Protein AF-A0A372R0A4-F1 (afdb_monomer)

Structure (mmCIF, N/CA/C/O backbone):
data_AF-A0A372R0A4-F1
#
_entry.id   AF-A0A372R0A4-F1
#
loop_
_atom_site.group_PDB
_atom_site.id
_atom_site.type_symbol
_atom_site.label_atom_id
_atom_site.label_alt_id
_atom_site.label_comp_id
_atom_site.label_asym_id
_atom_site.label_entity_id
_atom_site.label_seq_id
_atom_site.pdbx_PDB_ins_code
_atom_site.Cartn_x
_atom_site.Cartn_y
_atom_site.Cartn_z
_atom_site.occupancy
_atom_site.B_iso_or_equiv
_atom_site.auth_seq_id
_atom_site.auth_comp_id
_atom_site.auth_asym_id
_atom_site.auth_atom_id
_atom_site.pdbx_PDB_model_num
ATOM 1 N N . MET A 1 1 ? 15.617 -5.395 -41.036 1.00 57.94 1 MET A N 1
ATOM 2 C CA . MET A 1 1 ? 15.900 -5.921 -42.390 1.00 57.94 1 MET A CA 1
ATOM 3 C C . MET A 1 1 ? 15.938 -4.793 -43.423 1.00 57.94 1 MET A C 1
ATOM 5 O O . MET A 1 1 ? 16.889 -4.736 -44.183 1.00 57.94 1 MET A O 1
ATOM 9 N N . GLU A 1 2 ? 15.007 -3.833 -43.379 1.00 73.00 2 GLU A N 1
ATOM 10 C CA . GLU A 1 2 ? 14.915 -2.725 -44.353 1.00 73.00 2 GLU A CA 1
ATOM 11 C C . GLU A 1 2 ? 16.152 -1.811 -44.436 1.00 73.00 2 GLU A C 1
ATOM 13 O O . GLU A 1 2 ? 16.608 -1.502 -45.533 1.00 73.00 2 GLU A O 1
ATOM 18 N N . ILE A 1 3 ? 16.760 -1.430 -43.305 1.00 74.00 3 ILE A N 1
ATOM 19 C CA . ILE A 1 3 ? 17.925 -0.519 -43.294 1.00 74.00 3 ILE A CA 1
ATOM 20 C C . ILE A 1 3 ? 19.138 -1.122 -44.020 1.00 74.00 3 ILE A C 1
ATOM 22 O O . ILE A 1 3 ? 19.818 -0.423 -44.770 1.00 74.00 3 ILE A O 1
ATOM 26 N N . ALA A 1 4 ? 19.386 -2.424 -43.847 1.00 76.31 4 ALA A N 1
ATOM 27 C CA . ALA A 1 4 ? 20.497 -3.111 -44.505 1.00 76.31 4 ALA A CA 1
ATOM 28 C C . ALA A 1 4 ? 20.314 -3.144 -46.033 1.00 76.31 4 ALA A C 1
ATOM 30 O O . ALA A 1 4 ? 21.258 -2.893 -46.781 1.00 76.31 4 ALA A O 1
ATOM 31 N N . THR A 1 5 ? 19.084 -3.377 -46.499 1.00 86.56 5 THR A N 1
ATOM 32 C CA . THR A 1 5 ? 18.738 -3.355 -47.926 1.00 86.56 5 THR A CA 1
ATOM 33 C C . THR A 1 5 ? 18.858 -1.950 -48.518 1.00 86.56 5 THR A C 1
ATOM 35 O O . THR A 1 5 ? 19.449 -1.788 -49.586 1.00 86.56 5 THR A O 1
ATOM 38 N N . MET A 1 6 ? 18.367 -0.918 -47.819 1.00 84.81 6 MET A N 1
ATOM 39 C CA . MET A 1 6 ? 18.523 0.473 -48.264 1.00 84.81 6 MET A CA 1
ATOM 40 C C . MET A 1 6 ? 20.000 0.866 -48.389 1.00 84.81 6 MET A C 1
ATOM 42 O O . MET A 1 6 ? 20.380 1.518 -49.361 1.00 84.81 6 MET A O 1
ATOM 46 N N . TRP A 1 7 ? 20.841 0.428 -47.448 1.00 77.81 7 TRP A N 1
ATOM 47 C CA . TRP A 1 7 ? 22.279 0.687 -47.481 1.00 77.81 7 TRP A CA 1
ATOM 48 C C . TRP A 1 7 ? 22.975 0.011 -48.669 1.00 77.81 7 TRP A C 1
ATOM 50 O O . TRP A 1 7 ? 23.736 0.662 -49.384 1.00 77.81 7 TRP A O 1
ATOM 60 N N . SER A 1 8 ? 22.668 -1.264 -48.935 1.00 80.06 8 SER A N 1
ATOM 61 C CA . SER A 1 8 ? 23.215 -1.992 -50.091 1.00 80.06 8 SER A CA 1
ATOM 62 C C . SER A 1 8 ? 22.859 -1.310 -51.416 1.00 80.06 8 SER A C 1
ATOM 64 O O . SER A 1 8 ? 23.718 -1.148 -52.283 1.00 80.06 8 SER A O 1
ATOM 66 N N . ASN A 1 9 ? 21.612 -0.849 -51.556 1.00 83.81 9 ASN A N 1
ATOM 67 C CA . ASN A 1 9 ? 21.154 -0.144 -52.754 1.00 83.81 9 ASN A CA 1
ATOM 68 C C . ASN A 1 9 ? 21.872 1.200 -52.943 1.00 83.81 9 ASN A C 1
ATOM 70 O O . ASN A 1 9 ? 22.241 1.552 -54.064 1.00 83.81 9 ASN A O 1
ATOM 74 N N . LEU A 1 10 ? 22.105 1.941 -51.855 1.00 81.12 10 LEU A N 1
ATOM 75 C CA . LEU A 1 10 ? 22.847 3.199 -51.904 1.00 81.12 10 LEU A CA 1
ATOM 76 C C . LEU A 1 10 ? 24.321 2.974 -52.277 1.00 81.12 10 LEU A C 1
ATOM 78 O O . LEU A 1 10 ? 24.822 3.675 -53.157 1.00 81.12 10 LEU A O 1
ATOM 82 N N . LYS A 1 11 ? 24.990 1.971 -51.678 1.00 77.69 11 LYS A N 1
ATOM 83 C CA . LYS A 1 11 ? 26.382 1.604 -52.013 1.00 77.69 11 LYS A CA 1
ATOM 84 C C . LYS A 1 11 ? 26.509 1.280 -53.504 1.00 77.69 11 LYS A C 1
ATOM 86 O O . LYS A 1 11 ? 27.391 1.818 -54.171 1.00 77.69 11 LYS A O 1
ATOM 91 N N . GLN A 1 12 ? 25.587 0.476 -54.041 1.00 79.75 12 GLN A N 1
ATOM 92 C CA . GLN A 1 12 ? 25.584 0.116 -55.460 1.00 79.75 12 GLN A CA 1
ATOM 93 C C . GLN A 1 12 ? 25.362 1.333 -56.368 1.00 79.75 12 GLN A C 1
ATOM 95 O O . GLN A 1 12 ? 26.064 1.489 -57.365 1.00 79.75 12 GLN A O 1
ATOM 100 N N . LYS A 1 13 ? 24.414 2.217 -56.024 1.00 83.88 13 LYS A N 1
ATOM 101 C CA . LYS A 1 13 ? 24.109 3.410 -56.828 1.00 83.88 13 LYS A CA 1
ATOM 102 C C . LYS A 1 13 ? 25.297 4.372 -56.900 1.00 83.88 13 LYS A C 1
ATOM 104 O O . LYS A 1 13 ? 25.615 4.850 -57.983 1.00 83.88 13 LYS A O 1
ATOM 109 N N . ILE A 1 14 ? 25.965 4.621 -55.771 1.00 78.44 14 ILE A N 1
ATOM 110 C CA . ILE A 1 14 ? 27.152 5.486 -55.714 1.00 78.44 14 ILE A CA 1
ATOM 111 C C . ILE A 1 14 ? 28.309 4.870 -56.515 1.00 78.44 14 ILE A C 1
ATOM 113 O O . ILE A 1 14 ? 28.934 5.567 -57.309 1.00 78.44 14 ILE A O 1
ATOM 117 N N . SER A 1 15 ? 28.561 3.566 -56.358 1.00 76.62 15 SER A N 1
ATOM 118 C CA . SER A 1 15 ? 29.621 2.859 -57.092 1.00 76.62 15 SER A CA 1
ATOM 119 C C . SER A 1 15 ? 29.421 2.930 -58.613 1.00 76.62 15 SER A C 1
ATOM 121 O O . SER A 1 15 ? 30.345 3.308 -59.337 1.00 76.62 15 SER A O 1
ATOM 123 N N . ASN A 1 16 ? 28.199 2.661 -59.091 1.00 80.19 16 ASN A N 1
ATOM 124 C CA . ASN A 1 16 ? 27.863 2.731 -60.516 1.00 80.19 16 ASN A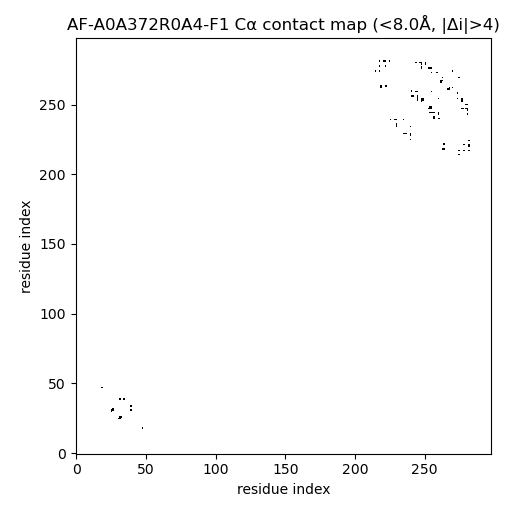 CA 1
ATOM 125 C C . ASN A 1 16 ? 28.075 4.143 -61.090 1.00 80.19 16 ASN A C 1
ATOM 127 O O . ASN A 1 16 ? 28.663 4.290 -62.161 1.00 80.19 16 ASN A O 1
ATOM 131 N N . GLU A 1 17 ? 27.624 5.178 -60.374 1.00 83.56 17 GLU A N 1
ATOM 132 C CA . GLU A 1 17 ? 27.721 6.574 -60.820 1.00 83.56 17 GLU A CA 1
ATOM 133 C C . GLU A 1 17 ? 29.180 7.041 -60.937 1.00 83.56 17 GLU A C 1
ATOM 135 O O . GLU A 1 17 ? 29.563 7.692 -61.912 1.00 83.56 17 GLU A O 1
ATOM 140 N N . ILE A 1 18 ? 30.016 6.680 -59.960 1.00 76.81 18 ILE A N 1
ATOM 141 C CA . ILE A 1 18 ? 31.432 7.061 -59.931 1.00 76.81 18 ILE A CA 1
ATOM 142 C C . ILE A 1 18 ? 32.214 6.316 -61.013 1.00 76.81 18 ILE A C 1
ATOM 144 O O . ILE A 1 18 ? 33.011 6.935 -61.717 1.00 76.81 18 ILE A O 1
ATOM 148 N N . SER A 1 19 ? 31.951 5.019 -61.200 1.00 76.38 19 SER A N 1
ATOM 149 C CA . SER A 1 19 ? 32.562 4.233 -62.276 1.00 76.38 19 SER A CA 1
ATOM 150 C C . SER A 1 19 ? 32.268 4.845 -63.652 1.00 76.38 19 SER A C 1
ATOM 152 O O . SER A 1 19 ? 33.190 5.048 -64.445 1.00 76.38 19 SER A O 1
ATOM 154 N N . ALA A 1 20 ? 31.017 5.253 -63.900 1.00 80.69 20 ALA A N 1
ATOM 155 C CA . ALA A 1 20 ? 30.632 5.928 -65.139 1.00 80.69 20 ALA A CA 1
ATOM 156 C C . ALA A 1 20 ? 31.397 7.250 -65.358 1.00 80.69 20 ALA A C 1
ATOM 158 O O . ALA A 1 20 ? 31.879 7.512 -66.463 1.00 80.69 20 ALA A O 1
ATOM 159 N N . HIS A 1 21 ? 31.562 8.065 -64.309 1.00 81.25 21 HIS A N 1
ATOM 160 C CA . HIS A 1 21 ? 32.312 9.324 -64.385 1.00 81.25 21 HIS A CA 1
ATOM 161 C C . HIS A 1 21 ? 33.807 9.110 -64.649 1.00 81.25 21 HIS A C 1
ATOM 163 O O . HIS A 1 21 ? 34.393 9.824 -65.461 1.00 81.25 21 HIS A O 1
ATOM 169 N N . VAL A 1 22 ? 34.424 8.118 -64.006 1.00 75.88 22 VAL A N 1
ATOM 170 C CA . VAL A 1 22 ? 35.846 7.795 -64.196 1.00 75.88 22 VAL A CA 1
ATOM 171 C C . VAL A 1 22 ? 36.110 7.310 -65.621 1.00 75.88 22 VAL A C 1
ATOM 173 O O . VAL A 1 22 ? 37.047 7.788 -66.258 1.00 75.88 22 VAL A O 1
ATOM 176 N N . ILE A 1 23 ? 35.258 6.430 -66.159 1.00 76.62 23 ILE A N 1
ATOM 177 C CA . ILE A 1 23 ? 35.359 5.969 -67.553 1.00 76.62 23 ILE A CA 1
ATOM 178 C C . ILE A 1 23 ? 35.275 7.156 -68.517 1.00 76.62 23 ILE A C 1
ATOM 180 O O . ILE A 1 23 ? 36.105 7.272 -69.418 1.00 76.62 23 ILE A O 1
ATOM 184 N N . LYS A 1 24 ? 34.320 8.068 -68.299 1.00 84.81 24 LYS A N 1
ATOM 185 C CA . LYS A 1 24 ? 34.174 9.277 -69.116 1.00 84.81 24 LYS A CA 1
ATOM 186 C C . LYS A 1 24 ? 35.442 10.140 -69.097 1.00 84.81 24 LYS A C 1
ATOM 188 O O . LYS A 1 24 ? 35.940 10.494 -70.159 1.00 84.81 24 LYS A O 1
ATOM 193 N N . ILE A 1 25 ? 36.012 10.400 -67.918 1.00 80.25 25 ILE A N 1
ATOM 194 C CA . ILE A 1 25 ? 37.252 11.185 -67.770 1.00 80.25 25 ILE A CA 1
ATOM 195 C C . ILE A 1 25 ? 38.428 10.528 -68.510 1.00 80.25 25 ILE A C 1
ATOM 197 O O . ILE A 1 25 ? 39.203 11.211 -69.176 1.00 80.25 25 ILE A O 1
ATOM 201 N N . LEU A 1 26 ? 38.566 9.203 -68.422 1.00 74.88 26 LEU A N 1
ATOM 202 C CA . LEU A 1 26 ? 39.644 8.464 -69.090 1.00 74.88 26 LEU A CA 1
ATOM 203 C C . LEU A 1 26 ? 39.520 8.483 -70.622 1.00 74.88 26 LEU A C 1
ATOM 205 O O . LEU A 1 26 ? 40.542 8.486 -71.317 1.00 74.88 26 LEU A O 1
ATOM 209 N N . ILE A 1 27 ? 38.287 8.498 -71.142 1.00 79.25 27 ILE A N 1
ATOM 210 C CA . ILE A 1 27 ? 38.000 8.685 -72.571 1.00 79.25 27 ILE A CA 1
ATOM 211 C C . ILE A 1 27 ? 38.363 10.113 -72.991 1.00 79.25 27 ILE A C 1
ATOM 213 O O . ILE A 1 27 ? 39.107 10.285 -73.958 1.00 79.25 27 ILE A O 1
ATOM 217 N N . ASP A 1 28 ? 37.901 11.117 -72.240 1.00 81.69 28 ASP A N 1
ATOM 218 C CA . ASP A 1 28 ? 38.118 12.540 -72.535 1.00 81.69 28 ASP A CA 1
ATOM 219 C C . ASP A 1 28 ? 39.614 12.917 -72.523 1.00 81.69 28 ASP A C 1
ATOM 221 O O . ASP A 1 28 ? 40.061 13.733 -73.327 1.00 81.69 28 ASP A O 1
ATOM 225 N N . LEU A 1 29 ? 40.419 12.279 -71.664 1.00 79.38 29 LEU A N 1
ATOM 226 C CA . LEU A 1 29 ? 41.877 12.460 -71.604 1.00 79.38 29 LEU A CA 1
ATOM 227 C C . LEU A 1 29 ? 42.648 11.729 -72.723 1.00 79.38 29 LEU A C 1
ATOM 229 O O . LEU A 1 29 ? 43.874 11.825 -72.785 1.00 79.38 29 LEU A O 1
ATOM 233 N N . GLY A 1 30 ? 41.976 10.959 -73.586 1.00 73.19 30 GLY A N 1
ATOM 234 C CA . GLY A 1 30 ? 42.604 10.200 -74.677 1.00 73.19 30 GLY A CA 1
ATOM 235 C C . GLY A 1 30 ? 43.486 9.027 -74.224 1.00 73.19 30 GLY A C 1
ATOM 236 O O . GLY A 1 30 ? 44.100 8.357 -75.056 1.00 73.19 30 GLY A O 1
ATOM 237 N N . ILE A 1 31 ? 43.530 8.738 -72.920 1.00 70.62 31 ILE A N 1
ATOM 238 C CA . ILE A 1 31 ? 44.355 7.682 -72.310 1.00 70.62 31 ILE A CA 1
ATOM 239 C C . ILE A 1 31 ? 43.916 6.308 -72.826 1.00 70.62 31 ILE A C 1
ATOM 241 O O . ILE A 1 31 ? 44.746 5.480 -73.195 1.00 70.62 31 ILE A O 1
ATOM 245 N N . LEU A 1 32 ? 42.604 6.089 -72.938 1.00 66.25 32 LEU A N 1
ATOM 246 C CA . LEU A 1 32 ? 42.036 4.843 -73.455 1.00 66.25 32 LEU A CA 1
ATOM 247 C C . LEU A 1 32 ? 42.220 4.655 -74.969 1.00 66.25 32 LEU A C 1
ATOM 249 O O . LEU A 1 32 ? 42.031 3.543 -75.450 1.00 66.25 32 LEU A O 1
ATOM 253 N N . ASN A 1 33 ? 42.601 5.681 -75.736 1.00 69.00 33 ASN A N 1
ATOM 254 C CA . ASN A 1 33 ? 42.730 5.574 -77.197 1.00 69.00 33 ASN A CA 1
ATOM 255 C C . ASN A 1 33 ? 44.132 5.136 -77.657 1.00 69.00 33 ASN A C 1
ATOM 257 O O . ASN A 1 33 ? 44.264 4.601 -78.754 1.00 69.00 33 ASN A O 1
ATOM 261 N N . ASN A 1 34 ? 45.160 5.297 -76.814 1.00 67.12 34 ASN A N 1
ATOM 262 C CA . ASN A 1 34 ? 46.571 5.093 -77.182 1.00 67.12 34 ASN A CA 1
ATOM 263 C C . ASN A 1 34 ? 47.204 3.800 -76.623 1.00 67.12 34 ASN A C 1
ATOM 265 O O . ASN A 1 34 ? 48.389 3.552 -76.835 1.00 67.12 34 ASN A O 1
ATOM 269 N N . ILE A 1 35 ? 46.442 2.977 -75.898 1.00 66.06 35 ILE A N 1
ATOM 270 C CA . ILE A 1 35 ? 46.925 1.749 -75.245 1.00 66.06 35 ILE A CA 1
ATOM 271 C C . ILE A 1 35 ? 46.398 0.526 -76.024 1.00 66.06 35 ILE A C 1
ATOM 273 O O . ILE A 1 35 ? 45.228 0.527 -76.405 1.00 66.06 35 ILE A O 1
ATOM 277 N N . PRO A 1 36 ? 47.190 -0.539 -76.262 1.00 70.12 36 PRO A N 1
ATOM 278 C CA . PRO A 1 36 ? 46.666 -1.803 -76.787 1.00 70.12 36 PRO A CA 1
ATOM 279 C C . PRO A 1 36 ? 45.544 -2.345 -75.886 1.00 70.12 36 PRO A C 1
ATOM 281 O O . PRO A 1 36 ? 45.646 -2.235 -74.668 1.00 70.12 36 PRO A O 1
ATOM 284 N N . GLU A 1 37 ? 44.500 -2.972 -76.435 1.00 69.00 37 GLU A N 1
ATOM 285 C CA . GLU A 1 37 ? 43.330 -3.452 -75.661 1.00 69.00 37 GLU A CA 1
ATOM 286 C C . GLU A 1 37 ? 43.688 -4.255 -74.392 1.00 69.00 37 GLU A C 1
ATOM 288 O O . GLU A 1 37 ? 43.049 -4.109 -73.349 1.00 69.00 37 GLU A O 1
ATOM 293 N N . ILE A 1 38 ? 44.772 -5.039 -74.436 1.00 67.50 38 ILE A N 1
ATOM 294 C CA . ILE A 1 38 ? 45.270 -5.805 -73.283 1.00 67.50 38 ILE A CA 1
ATOM 295 C C . ILE A 1 38 ? 45.730 -4.900 -72.118 1.00 67.50 38 ILE A C 1
ATOM 297 O O . ILE A 1 38 ? 45.498 -5.216 -70.953 1.00 67.50 38 ILE A O 1
ATOM 301 N N . GLY A 1 39 ? 46.339 -3.748 -72.420 1.00 69.31 39 GLY A N 1
ATOM 302 C CA . GLY A 1 39 ? 46.805 -2.772 -71.434 1.00 69.31 39 GLY A CA 1
ATOM 303 C C . GLY A 1 39 ? 45.680 -1.887 -70.896 1.00 69.31 39 GLY A C 1
ATOM 304 O O . GLY A 1 39 ? 45.727 -1.491 -69.733 1.00 69.31 39 GLY A O 1
ATOM 305 N N . LYS A 1 40 ? 44.630 -1.634 -71.696 1.00 70.69 40 LYS A N 1
ATOM 306 C CA . LYS A 1 40 ? 43.435 -0.893 -71.251 1.00 70.69 40 LYS A CA 1
ATOM 307 C C . LYS A 1 40 ? 42.718 -1.625 -70.121 1.00 70.69 40 LYS A C 1
ATOM 309 O O . LYS A 1 40 ? 42.352 -0.999 -69.130 1.00 70.69 40 LYS A O 1
ATOM 314 N N . ARG A 1 41 ? 42.561 -2.949 -70.249 1.00 75.31 41 ARG A N 1
ATOM 315 C CA . ARG A 1 41 ? 41.936 -3.788 -69.216 1.00 75.31 41 ARG A CA 1
ATOM 316 C C . ARG A 1 41 ? 42.738 -3.771 -67.912 1.00 75.31 41 ARG A C 1
ATOM 318 O O . ARG A 1 41 ? 42.168 -3.520 -66.861 1.00 75.31 41 ARG A O 1
ATOM 325 N N . SER A 1 42 ? 44.060 -3.934 -67.990 1.00 81.31 42 SER A N 1
ATOM 326 C CA . SER A 1 42 ? 44.927 -3.891 -66.803 1.00 81.31 42 SER A CA 1
ATOM 327 C C . SER A 1 42 ? 44.884 -2.540 -66.079 1.00 81.31 42 SER A C 1
ATOM 329 O O . SER A 1 42 ? 44.847 -2.512 -64.852 1.00 81.31 42 SER A O 1
ATOM 331 N N . LEU A 1 43 ? 44.892 -1.424 -66.819 1.00 77.38 43 LEU A N 1
ATOM 332 C CA . LEU A 1 43 ? 44.804 -0.084 -66.233 1.00 77.38 43 LEU A CA 1
ATOM 333 C C . LEU A 1 43 ? 43.431 0.154 -65.587 1.00 77.38 43 LEU A C 1
ATOM 335 O O . LEU A 1 43 ? 43.352 0.711 -64.494 1.00 77.38 43 LEU A O 1
ATOM 339 N N . HIS A 1 44 ? 42.359 -0.296 -66.244 1.00 74.50 44 HIS A N 1
ATOM 340 C CA . HIS A 1 44 ? 41.002 -0.238 -65.707 1.00 74.50 44 HIS A CA 1
ATOM 341 C C . HIS A 1 44 ? 40.891 -0.988 -64.374 1.00 74.50 44 HIS A C 1
ATOM 343 O O . HIS A 1 44 ? 40.400 -0.426 -63.397 1.00 74.50 44 HIS A O 1
ATOM 349 N N . ASP A 1 45 ? 41.396 -2.220 -64.310 1.00 78.69 45 ASP A N 1
ATOM 350 C CA . ASP A 1 45 ? 41.316 -3.049 -63.105 1.00 78.69 45 ASP A CA 1
ATOM 351 C C . ASP A 1 45 ? 42.137 -2.457 -61.948 1.00 78.69 45 ASP A C 1
ATOM 353 O O . ASP A 1 45 ? 41.692 -2.479 -60.797 1.00 78.69 45 ASP A O 1
ATOM 357 N N . GLN A 1 46 ? 43.295 -1.856 -62.244 1.00 83.12 46 GLN A N 1
ATOM 358 C CA . GLN A 1 46 ? 44.118 -1.165 -61.248 1.00 83.12 46 GLN A CA 1
ATOM 359 C C . GLN A 1 46 ? 43.413 0.076 -60.682 1.00 83.12 46 GLN A C 1
ATOM 361 O O . GLN A 1 46 ? 43.330 0.226 -59.464 1.00 83.12 46 GLN A O 1
ATOM 366 N N . ILE A 1 47 ? 42.863 0.934 -61.550 1.00 79.88 47 ILE A N 1
ATOM 367 C CA . ILE A 1 47 ? 42.113 2.131 -61.137 1.00 79.88 47 ILE A CA 1
ATOM 368 C C . ILE A 1 47 ? 40.875 1.736 -60.326 1.00 79.88 47 ILE A C 1
ATOM 370 O O . ILE A 1 47 ? 40.589 2.343 -59.297 1.00 79.88 47 ILE A O 1
ATOM 374 N N . PHE A 1 48 ? 40.147 0.710 -60.769 1.00 78.50 48 PHE A N 1
ATOM 375 C CA . PHE A 1 48 ? 38.963 0.216 -60.074 1.00 78.50 48 PHE A CA 1
ATOM 376 C C . PHE A 1 48 ? 39.301 -0.321 -58.679 1.00 78.50 48 PHE A C 1
ATOM 378 O O . PHE A 1 48 ? 38.610 0.007 -57.716 1.00 78.50 48 PHE A O 1
ATOM 385 N N . THR A 1 49 ? 40.381 -1.095 -58.557 1.00 83.06 49 THR A N 1
ATOM 386 C CA . THR A 1 49 ? 40.850 -1.628 -57.269 1.00 83.06 49 THR A CA 1
ATOM 387 C C . THR A 1 49 ? 41.257 -0.499 -56.323 1.00 83.06 49 THR A C 1
ATOM 389 O O . THR A 1 49 ? 40.743 -0.428 -55.212 1.00 83.06 49 THR A O 1
ATOM 392 N N . GLU A 1 50 ? 42.089 0.446 -56.779 1.00 85.69 50 GLU A N 1
ATOM 393 C CA . GLU A 1 50 ? 42.536 1.568 -55.941 1.00 85.69 50 GLU A CA 1
ATOM 394 C C . GLU A 1 50 ? 41.367 2.459 -55.488 1.00 85.69 50 GLU A C 1
ATOM 396 O O . GLU A 1 50 ? 41.329 2.916 -54.343 1.00 85.69 50 GLU A O 1
ATOM 401 N N . LEU A 1 51 ? 40.392 2.706 -56.370 1.00 80.56 51 LEU A N 1
ATOM 402 C CA . LEU A 1 51 ? 39.185 3.446 -56.011 1.00 80.56 51 LEU A CA 1
ATOM 403 C C . LEU A 1 51 ? 38.357 2.696 -54.971 1.00 80.56 51 LEU A C 1
ATOM 405 O O . LEU A 1 51 ? 37.945 3.310 -53.990 1.00 80.56 51 LEU A O 1
ATOM 409 N N . ASN A 1 52 ? 38.125 1.395 -55.156 1.00 80.81 52 ASN A N 1
ATOM 410 C CA . ASN A 1 52 ? 37.360 0.596 -54.201 1.00 80.81 52 ASN A CA 1
ATOM 411 C C . ASN A 1 52 ? 38.021 0.558 -52.826 1.00 80.81 52 ASN A C 1
ATOM 413 O O . ASN A 1 52 ? 37.328 0.783 -51.839 1.00 80.81 52 ASN A O 1
ATOM 417 N N . ASP A 1 53 ? 39.340 0.376 -52.758 1.00 85.69 53 ASP A N 1
ATOM 418 C CA . ASP A 1 53 ? 40.074 0.395 -51.491 1.00 85.69 53 ASP A CA 1
ATOM 419 C C . ASP A 1 53 ? 39.902 1.746 -50.781 1.00 85.69 53 ASP A C 1
ATOM 421 O O . ASP A 1 53 ? 39.581 1.802 -49.591 1.00 85.69 53 ASP A O 1
ATOM 425 N N . LYS A 1 54 ? 40.026 2.862 -51.517 1.00 86.19 54 LYS A N 1
ATOM 426 C CA . LYS A 1 54 ? 39.785 4.208 -50.967 1.00 86.19 54 LYS A CA 1
ATOM 427 C C . LYS A 1 54 ? 38.334 4.404 -50.521 1.00 86.19 54 LYS A C 1
ATOM 429 O O . LYS A 1 54 ? 38.104 5.041 -49.490 1.00 86.19 54 LYS A O 1
ATOM 434 N N . PHE A 1 55 ? 37.361 3.867 -51.258 1.00 80.94 55 PHE A N 1
ATOM 435 C CA . PHE A 1 55 ? 35.953 3.907 -50.860 1.00 80.94 55 PHE A CA 1
ATOM 436 C C . PHE A 1 55 ? 35.695 3.094 -49.602 1.00 80.94 55 PHE A C 1
ATOM 438 O O . PHE A 1 55 ? 35.039 3.598 -48.695 1.00 80.94 55 PHE A O 1
ATOM 445 N N . ASP A 1 56 ? 36.205 1.871 -49.517 1.00 83.19 56 ASP A N 1
ATOM 446 C CA . ASP A 1 56 ? 35.988 1.012 -48.359 1.00 83.19 56 ASP A CA 1
ATOM 447 C C . ASP A 1 56 ? 36.657 1.598 -47.105 1.00 83.19 56 ASP A C 1
ATOM 449 O O . ASP A 1 56 ? 36.031 1.598 -46.042 1.00 83.19 56 ASP A O 1
ATOM 453 N N . ILE A 1 57 ? 37.843 2.212 -47.226 1.00 89.94 57 ILE A N 1
ATOM 454 C CA . ILE A 1 57 ? 38.468 2.985 -46.137 1.00 89.94 57 ILE A CA 1
ATOM 455 C C . ILE A 1 57 ? 37.564 4.152 -45.717 1.00 89.94 57 ILE A C 1
ATOM 457 O O . ILE A 1 57 ? 37.223 4.276 -44.542 1.00 89.94 57 ILE A O 1
ATOM 461 N N . CYS A 1 58 ? 37.112 4.977 -46.667 1.00 85.50 58 CYS A N 1
ATOM 462 C CA . CYS A 1 58 ? 36.258 6.130 -46.369 1.00 85.50 58 CYS A CA 1
ATOM 463 C C . CYS A 1 58 ? 34.932 5.718 -45.703 1.00 85.50 58 CYS A C 1
ATOM 465 O O . CYS A 1 58 ? 34.503 6.327 -44.721 1.00 85.50 58 CYS A O 1
ATOM 467 N N . ILE A 1 59 ? 34.292 4.654 -46.193 1.00 83.69 59 ILE A N 1
ATOM 468 C CA . ILE A 1 59 ? 33.066 4.101 -45.611 1.00 83.69 59 ILE A CA 1
ATOM 469 C C . ILE A 1 59 ? 33.333 3.538 -44.213 1.00 83.69 59 ILE A C 1
ATOM 471 O O . ILE A 1 59 ? 32.522 3.756 -43.312 1.00 83.69 59 ILE A O 1
ATOM 475 N N . SER A 1 60 ? 34.459 2.852 -44.007 1.00 88.56 60 SER A N 1
ATOM 476 C CA . SER A 1 60 ? 34.876 2.364 -42.690 1.00 88.56 60 SER A CA 1
ATOM 477 C C . SER A 1 60 ? 35.046 3.515 -41.694 1.00 88.56 60 SER A C 1
ATOM 479 O O . SER A 1 60 ? 34.501 3.454 -40.589 1.00 88.56 60 SER A O 1
ATOM 481 N N . ASP A 1 61 ? 35.697 4.607 -42.096 1.00 92.06 61 ASP A N 1
ATOM 482 C CA . ASP A 1 61 ? 35.900 5.792 -41.255 1.00 92.06 61 ASP A CA 1
ATOM 483 C C . ASP A 1 61 ? 34.579 6.493 -40.907 1.00 92.06 61 ASP A C 1
ATOM 485 O O . ASP A 1 61 ? 34.341 6.859 -39.746 1.00 92.06 61 ASP A O 1
ATOM 489 N N . ILE A 1 62 ? 33.680 6.638 -41.888 1.00 89.62 62 ILE A N 1
ATOM 490 C CA . ILE A 1 62 ? 32.330 7.182 -41.678 1.00 89.62 62 ILE A CA 1
ATOM 491 C C . ILE A 1 62 ? 31.552 6.300 -40.698 1.00 89.62 62 ILE A C 1
ATOM 493 O O . ILE A 1 62 ? 30.976 6.812 -39.734 1.00 89.62 62 ILE A O 1
ATOM 497 N N . ASN A 1 63 ? 31.564 4.981 -40.903 1.00 86.38 63 ASN A N 1
ATOM 498 C CA . ASN A 1 63 ? 30.859 4.026 -40.052 1.00 86.38 63 ASN A CA 1
ATOM 499 C C . ASN A 1 63 ? 31.405 4.030 -38.622 1.00 86.38 63 ASN A C 1
ATOM 501 O O . ASN A 1 63 ? 30.625 4.052 -37.668 1.00 86.38 63 ASN A O 1
ATOM 505 N N . SER A 1 64 ? 32.728 4.059 -38.463 1.00 93.75 64 SER A N 1
ATOM 506 C CA . SER A 1 64 ? 33.395 4.154 -37.163 1.00 93.75 64 SER A CA 1
ATOM 507 C C . SER A 1 64 ? 33.002 5.444 -36.438 1.00 93.75 64 SER A C 1
ATOM 509 O O . SER A 1 64 ? 32.549 5.413 -35.290 1.00 93.75 64 SER A O 1
ATOM 511 N N . THR A 1 65 ? 33.046 6.579 -37.141 1.00 95.00 65 THR A N 1
ATOM 512 C CA . THR A 1 65 ? 32.655 7.888 -36.597 1.00 95.00 65 THR A CA 1
ATOM 513 C C . THR A 1 65 ? 31.187 7.918 -36.178 1.00 95.00 65 THR A C 1
ATOM 515 O O . THR A 1 65 ? 30.852 8.417 -35.099 1.00 95.00 65 THR A O 1
ATOM 518 N N . PHE A 1 66 ? 30.294 7.391 -37.017 1.00 92.31 66 PHE A N 1
ATOM 519 C CA . PHE A 1 66 ? 28.867 7.339 -36.722 1.00 92.31 66 PHE A CA 1
ATOM 520 C C . PHE A 1 66 ? 28.580 6.433 -35.521 1.00 92.31 66 PHE A C 1
ATOM 522 O O . PHE A 1 66 ? 27.874 6.842 -34.600 1.00 92.31 66 PHE A O 1
ATOM 529 N N . THR A 1 67 ? 29.201 5.252 -35.477 1.00 93.50 67 THR A N 1
ATOM 530 C CA . THR A 1 67 ? 29.084 4.299 -34.364 1.00 93.50 67 THR A CA 1
ATOM 531 C C . THR A 1 67 ? 29.559 4.919 -33.051 1.00 93.50 67 THR A C 1
ATOM 533 O O . THR A 1 67 ? 28.861 4.839 -32.041 1.00 93.50 67 THR A O 1
ATOM 536 N N . ALA A 1 68 ? 30.703 5.609 -33.056 1.00 96.56 68 ALA A N 1
ATOM 537 C CA . ALA A 1 68 ? 31.221 6.295 -31.874 1.00 96.56 68 ALA A CA 1
ATOM 538 C C . ALA A 1 68 ? 30.273 7.404 -31.384 1.00 96.56 68 ALA A C 1
ATOM 540 O O . ALA A 1 68 ? 29.995 7.507 -30.184 1.00 96.56 68 ALA A O 1
ATOM 541 N N . LYS A 1 69 ? 29.727 8.216 -32.303 1.00 98.00 69 LYS A N 1
ATOM 542 C CA . LYS A 1 69 ? 28.744 9.260 -31.967 1.00 98.00 69 LYS A CA 1
ATOM 543 C C . LYS A 1 69 ? 27.454 8.667 -31.403 1.00 98.00 69 LYS A C 1
ATOM 545 O O . LYS A 1 69 ? 26.965 9.169 -30.393 1.00 98.00 69 LYS A O 1
ATOM 550 N N . LEU A 1 70 ? 26.935 7.598 -32.007 1.00 96.81 70 LEU A N 1
ATOM 551 C CA . LEU A 1 70 ? 25.715 6.934 -31.554 1.00 96.81 70 LEU A CA 1
ATOM 552 C C . LEU A 1 70 ? 25.893 6.337 -30.154 1.00 96.81 70 LEU A C 1
ATOM 554 O O . LEU A 1 70 ? 25.064 6.578 -29.280 1.00 96.81 70 LEU A O 1
ATOM 558 N N . SER A 1 71 ? 27.012 5.652 -29.910 1.00 97.56 71 SER A N 1
ATOM 559 C CA . SER A 1 71 ? 27.359 5.120 -28.587 1.00 97.56 71 SER A CA 1
ATOM 560 C C . SER A 1 71 ? 27.434 6.223 -27.530 1.00 97.56 71 SER A C 1
ATOM 562 O O . SER A 1 71 ? 26.893 6.076 -26.434 1.00 97.56 71 SER A O 1
ATOM 564 N N . ARG A 1 72 ? 28.044 7.371 -27.858 1.00 98.50 72 ARG A N 1
ATOM 565 C CA . ARG A 1 72 ? 28.111 8.521 -26.944 1.00 98.50 72 ARG A CA 1
ATOM 566 C C . ARG A 1 72 ? 26.728 9.098 -26.635 1.00 98.50 72 ARG A C 1
ATOM 568 O O . ARG A 1 72 ? 26.459 9.407 -25.476 1.00 98.50 72 ARG A O 1
ATOM 575 N N . ILE A 1 73 ? 25.872 9.249 -27.648 1.00 98.00 73 ILE A N 1
ATOM 576 C CA . ILE A 1 73 ? 24.496 9.739 -27.476 1.00 98.00 73 ILE A CA 1
ATOM 577 C C . ILE A 1 73 ? 23.704 8.773 -26.594 1.00 98.00 73 ILE A C 1
ATOM 579 O O . ILE A 1 73 ? 23.092 9.211 -25.625 1.00 98.00 73 ILE A O 1
ATOM 583 N N . ASN A 1 74 ? 23.774 7.472 -26.878 1.00 98.12 74 ASN A N 1
ATOM 584 C CA . ASN A 1 74 ? 23.091 6.441 -26.104 1.00 98.12 74 ASN A CA 1
ATOM 585 C C . ASN A 1 74 ? 23.502 6.477 -24.626 1.00 98.12 74 ASN A C 1
ATOM 587 O O . ASN A 1 74 ? 22.651 6.517 -23.744 1.00 98.12 74 ASN A O 1
ATOM 591 N N . ASN A 1 75 ? 24.805 6.547 -24.350 1.00 98.31 75 ASN A N 1
ATOM 592 C CA . ASN A 1 75 ? 25.304 6.610 -22.978 1.00 98.31 75 ASN A CA 1
ATOM 593 C C . ASN A 1 75 ? 24.864 7.895 -22.262 1.00 98.31 75 ASN A C 1
ATOM 595 O O . ASN A 1 75 ? 24.466 7.842 -21.103 1.00 98.31 75 ASN A O 1
ATOM 599 N N . ASN A 1 76 ? 24.892 9.045 -22.943 1.00 98.62 76 ASN A N 1
ATOM 600 C CA . ASN A 1 76 ? 24.446 10.310 -22.359 1.00 98.62 76 ASN A CA 1
ATOM 601 C C . ASN A 1 76 ? 22.947 10.285 -22.020 1.00 98.62 76 ASN A C 1
ATOM 603 O O . ASN A 1 76 ? 22.569 10.642 -20.906 1.00 98.62 76 ASN A O 1
ATOM 607 N N . LEU A 1 77 ? 22.113 9.812 -22.952 1.00 98.56 77 LEU A N 1
ATOM 608 C CA . LEU A 1 77 ? 20.671 9.694 -22.743 1.00 98.56 77 LEU A CA 1
ATOM 609 C C . LEU A 1 77 ? 20.344 8.729 -21.604 1.00 98.56 77 LEU A C 1
ATOM 611 O O . LEU A 1 77 ? 19.542 9.076 -20.742 1.00 98.56 77 LEU A O 1
ATOM 615 N N . ASN A 1 78 ? 20.999 7.566 -21.558 1.00 98.31 78 ASN A N 1
ATOM 616 C CA . ASN A 1 78 ? 20.800 6.596 -20.483 1.00 98.31 78 ASN A CA 1
ATOM 617 C C . ASN A 1 78 ? 21.181 7.173 -19.119 1.00 98.31 78 ASN A C 1
ATOM 619 O O . ASN A 1 78 ? 20.427 7.019 -18.161 1.00 98.31 78 ASN A O 1
ATOM 623 N N . ASN A 1 79 ? 22.305 7.888 -19.031 1.00 98.50 79 ASN A N 1
ATOM 624 C CA . ASN A 1 79 ? 22.727 8.520 -17.784 1.00 98.50 79 ASN A CA 1
ATOM 625 C C . ASN A 1 79 ? 21.740 9.604 -17.342 1.00 98.50 79 ASN A C 1
ATOM 627 O O . ASN A 1 79 ? 21.289 9.581 -16.200 1.00 98.50 79 ASN A O 1
ATOM 631 N N . LYS A 1 80 ? 21.345 10.502 -18.253 1.00 98.69 80 LYS A N 1
ATOM 632 C CA . LYS A 1 80 ? 20.396 11.580 -17.951 1.00 98.69 80 LYS A CA 1
ATOM 633 C C . LYS A 1 80 ? 19.035 11.033 -17.517 1.00 98.69 80 LYS A C 1
ATOM 635 O O . LYS A 1 80 ? 18.473 11.504 -16.533 1.00 98.69 80 LYS A O 1
ATOM 640 N N . LEU A 1 81 ? 18.526 10.024 -18.226 1.00 98.50 81 LEU A N 1
ATOM 641 C CA . LEU A 1 81 ? 17.277 9.357 -17.872 1.00 98.50 81 LEU A CA 1
ATOM 642 C C . LEU A 1 81 ? 17.375 8.719 -16.484 1.00 98.50 81 LEU A C 1
ATOM 644 O O . LEU A 1 81 ? 16.478 8.896 -15.667 1.00 98.50 81 LEU A O 1
ATOM 648 N N . ASN A 1 82 ? 18.469 8.009 -16.200 1.00 98.50 82 ASN A N 1
ATOM 649 C CA . ASN A 1 82 ? 18.682 7.374 -14.905 1.00 98.50 82 ASN A CA 1
ATOM 650 C C . ASN A 1 82 ? 18.751 8.406 -13.767 1.00 98.50 82 ASN A C 1
ATOM 652 O O . ASN A 1 82 ? 18.131 8.211 -12.726 1.00 98.50 82 ASN A O 1
ATOM 656 N N . GLU A 1 83 ? 19.461 9.518 -13.956 1.00 98.62 83 GLU A N 1
ATOM 657 C CA . GLU A 1 83 ? 19.527 10.609 -12.976 1.00 98.62 83 GLU A CA 1
ATOM 658 C C . GLU A 1 83 ? 18.144 11.213 -12.697 1.00 98.62 83 GLU A C 1
ATOM 660 O O . GLU A 1 83 ? 17.745 11.335 -11.538 1.00 98.62 83 GLU A O 1
ATOM 665 N N . GLU A 1 84 ? 17.387 11.541 -13.745 1.00 98.62 84 GLU A N 1
ATOM 666 C CA . GLU A 1 84 ? 16.068 12.168 -13.627 1.00 98.62 84 GLU A CA 1
ATOM 667 C C . GLU A 1 84 ? 15.042 11.232 -12.973 1.00 98.62 84 GLU A C 1
ATOM 669 O O . GLU A 1 84 ? 14.326 11.627 -12.048 1.00 98.62 84 GLU A O 1
ATOM 674 N N . VAL A 1 85 ? 15.021 9.965 -13.391 1.00 98.38 85 VAL A N 1
ATOM 675 C CA . VAL A 1 85 ? 14.146 8.936 -12.820 1.00 98.38 85 VAL A CA 1
ATOM 676 C C . VAL A 1 85 ? 14.479 8.693 -11.345 1.00 98.38 85 VAL A C 1
ATOM 678 O O . VAL A 1 85 ? 13.577 8.699 -10.504 1.00 98.38 85 VAL A O 1
ATOM 681 N N . ASN A 1 86 ? 15.761 8.549 -10.994 1.00 98.62 86 ASN A N 1
ATOM 682 C CA . ASN A 1 86 ? 16.175 8.332 -9.604 1.00 98.62 86 ASN A CA 1
ATOM 683 C C . ASN A 1 86 ? 15.880 9.545 -8.711 1.00 98.62 86 ASN A C 1
ATOM 685 O O . ASN A 1 86 ? 15.455 9.377 -7.562 1.00 98.62 86 ASN A O 1
ATOM 689 N N . ALA A 1 87 ? 16.047 10.765 -9.227 1.00 98.62 87 ALA A N 1
ATOM 690 C CA . ALA A 1 87 ? 15.667 11.983 -8.518 1.00 98.62 87 ALA A CA 1
ATOM 691 C C . ALA A 1 87 ? 14.148 12.038 -8.271 1.00 98.62 87 ALA A C 1
ATOM 693 O O . ALA A 1 87 ? 13.709 12.328 -7.152 1.00 98.62 87 ALA A O 1
ATOM 694 N N . GLY A 1 88 ? 13.344 11.693 -9.283 1.00 98.62 88 GLY A N 1
ATOM 695 C CA . GLY A 1 88 ? 11.888 11.596 -9.179 1.00 98.62 88 GLY A CA 1
ATOM 696 C C . GLY A 1 88 ? 11.441 10.590 -8.116 1.00 98.62 88 GLY A C 1
ATOM 697 O O . GLY A 1 88 ? 10.669 10.939 -7.21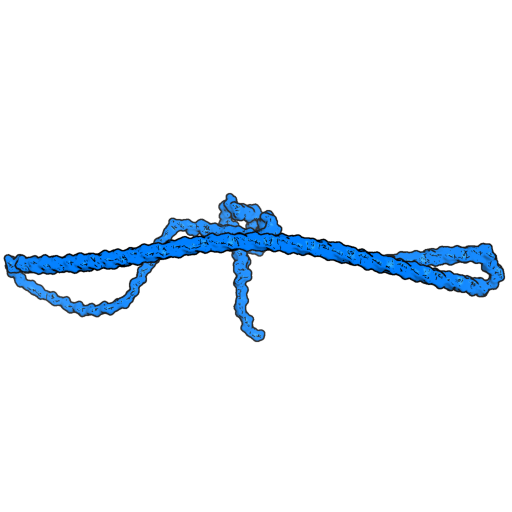8 1.00 98.62 88 GLY A O 1
ATOM 698 N N . PHE A 1 89 ? 11.980 9.368 -8.150 1.00 98.69 89 PHE A N 1
ATOM 699 C CA . PHE A 1 89 ? 11.686 8.346 -7.143 1.00 98.69 89 PHE A CA 1
ATOM 700 C C . PHE A 1 89 ? 12.103 8.770 -5.733 1.00 98.69 89 PHE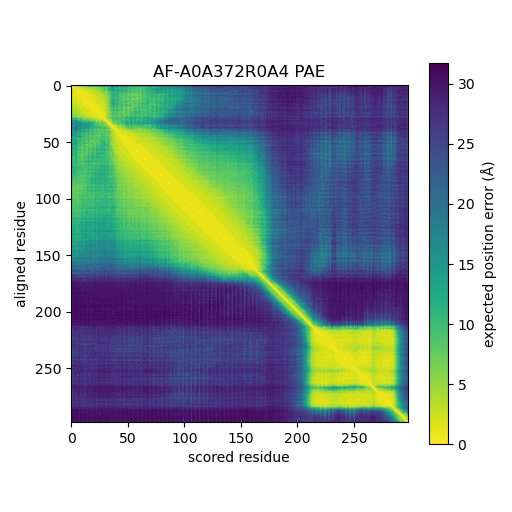 A C 1
ATOM 702 O O . PHE A 1 89 ? 11.337 8.587 -4.786 1.00 98.69 89 PHE A O 1
ATOM 709 N N . SER A 1 90 ? 13.272 9.396 -5.581 1.00 98.75 90 SER A N 1
ATOM 710 C CA . SER A 1 90 ? 13.759 9.878 -4.281 1.00 98.75 90 SER A CA 1
ATOM 711 C C . SER A 1 90 ? 12.832 10.936 -3.675 1.00 98.75 90 SER A C 1
ATOM 713 O O . SER A 1 90 ? 12.547 10.907 -2.472 1.00 98.75 90 SER A O 1
ATOM 715 N N . LYS A 1 91 ? 12.303 11.841 -4.509 1.00 98.75 91 LYS A N 1
ATOM 716 C CA . LYS A 1 91 ? 11.318 12.847 -4.092 1.00 98.75 91 LYS A CA 1
ATOM 717 C C . LYS A 1 91 ? 10.013 12.197 -3.630 1.00 98.75 91 LYS A C 1
ATOM 719 O O . LYS A 1 91 ? 9.552 12.502 -2.532 1.00 98.75 91 LYS A O 1
ATOM 724 N N . ILE A 1 92 ? 9.458 11.275 -4.423 1.00 98.56 92 ILE A N 1
ATOM 725 C CA . ILE A 1 92 ? 8.224 10.544 -4.082 1.00 98.56 92 ILE A CA 1
ATOM 726 C C . ILE A 1 92 ? 8.396 9.781 -2.764 1.00 98.56 92 ILE A C 1
ATOM 728 O O . ILE A 1 92 ? 7.546 9.873 -1.880 1.00 98.56 92 ILE A O 1
ATOM 732 N N . ASN A 1 93 ? 9.516 9.073 -2.599 1.00 98.62 93 ASN A N 1
ATOM 733 C CA . ASN A 1 93 ? 9.810 8.319 -1.383 1.00 98.62 93 ASN A CA 1
ATOM 734 C C . ASN A 1 93 ? 9.882 9.232 -0.149 1.00 98.62 93 ASN A C 1
ATOM 736 O O . ASN A 1 93 ? 9.290 8.937 0.888 1.00 98.62 93 ASN A O 1
ATOM 740 N N . THR A 1 94 ? 10.560 10.376 -0.266 1.00 98.44 94 THR A N 1
ATOM 741 C CA . THR A 1 94 ? 10.651 11.363 0.822 1.00 98.44 94 THR A CA 1
ATOM 742 C C . THR A 1 94 ? 9.271 11.908 1.198 1.00 98.44 94 THR A C 1
ATOM 744 O O . THR A 1 94 ? 8.924 11.969 2.379 1.00 98.44 94 THR A O 1
ATOM 747 N N . GLU A 1 95 ? 8.451 12.254 0.204 1.00 98.81 95 GLU A N 1
ATOM 748 C CA . GLU A 1 95 ? 7.100 12.769 0.423 1.00 98.81 95 GLU A CA 1
ATOM 749 C C . GLU A 1 95 ? 6.199 11.733 1.111 1.00 98.81 95 GLU A C 1
ATOM 751 O O . GLU A 1 95 ? 5.565 12.044 2.123 1.00 98.81 95 GLU A O 1
ATOM 756 N N . LEU A 1 96 ? 6.182 10.490 0.622 1.00 98.69 96 LEU A N 1
ATOM 757 C CA . LEU A 1 96 ? 5.395 9.405 1.211 1.00 98.69 96 LEU A CA 1
ATOM 758 C C . LEU A 1 96 ? 5.815 9.111 2.653 1.00 98.69 96 LEU A C 1
ATOM 760 O O . LEU A 1 96 ? 4.955 9.039 3.531 1.00 98.69 96 LEU A O 1
ATOM 764 N N . ASN A 1 97 ? 7.119 9.019 2.922 1.00 98.62 97 ASN A N 1
ATOM 765 C CA . ASN A 1 97 ? 7.627 8.777 4.273 1.00 98.62 97 ASN A CA 1
ATOM 766 C C . ASN A 1 97 ? 7.251 9.909 5.235 1.00 98.62 97 ASN A C 1
ATOM 768 O O . ASN A 1 97 ? 6.882 9.647 6.384 1.00 98.62 97 ASN A O 1
ATOM 772 N N . SER A 1 98 ? 7.272 11.162 4.770 1.00 98.69 98 SER A N 1
ATOM 773 C CA . SER A 1 98 ? 6.841 12.307 5.578 1.00 98.69 98 SER A CA 1
ATOM 774 C C . SER A 1 98 ? 5.343 12.245 5.918 1.00 98.69 98 SER A C 1
ATOM 776 O O . SER A 1 98 ? 4.970 12.415 7.082 1.00 98.69 98 SER A O 1
ATOM 778 N N . LYS A 1 99 ? 4.490 11.912 4.935 1.00 98.81 99 LYS A N 1
ATOM 779 C CA . LYS A 1 99 ? 3.036 11.760 5.105 1.00 98.81 99 LYS A CA 1
ATOM 780 C C . LYS A 1 99 ? 2.698 10.608 6.049 1.00 98.81 99 LYS A C 1
ATOM 782 O O . LYS A 1 99 ? 1.920 10.796 6.981 1.00 98.81 99 LYS A O 1
ATOM 787 N N . LEU A 1 100 ? 3.324 9.446 5.855 1.00 98.69 100 LEU A N 1
ATOM 788 C CA . LEU A 1 100 ? 3.123 8.269 6.700 1.00 98.69 100 LEU A CA 1
ATOM 789 C C . LEU A 1 100 ? 3.544 8.541 8.150 1.00 98.69 100 LEU A C 1
ATOM 791 O O . LEU A 1 100 ? 2.811 8.216 9.081 1.00 98.69 100 LEU A O 1
ATOM 795 N N . THR A 1 101 ? 4.687 9.204 8.344 1.00 98.69 101 THR A N 1
ATOM 796 C CA . THR A 1 101 ? 5.173 9.588 9.678 1.00 98.69 101 THR A CA 1
ATOM 797 C C . THR A 1 101 ? 4.211 10.551 10.375 1.00 98.69 101 THR A C 1
ATOM 799 O O . THR A 1 101 ? 3.949 10.410 11.571 1.00 98.69 101 THR A O 1
ATOM 802 N N . ALA A 1 102 ? 3.671 11.534 9.650 1.00 98.62 102 ALA A N 1
ATOM 803 C CA . ALA A 1 102 ? 2.697 12.472 10.199 1.00 98.62 102 ALA A CA 1
ATOM 804 C C . ALA A 1 102 ? 1.394 11.766 10.611 1.00 98.62 102 ALA A C 1
ATOM 806 O O . ALA A 1 102 ? 0.871 12.026 11.695 1.00 98.62 102 ALA A O 1
ATOM 807 N N . GLU A 1 103 ? 0.897 10.843 9.787 1.00 98.75 103 GLU A N 1
ATOM 808 C CA . GLU A 1 103 ? -0.328 10.099 10.080 1.00 98.75 103 GLU A CA 1
ATOM 809 C C . GLU A 1 103 ? -0.144 9.125 11.255 1.00 98.75 103 GLU A C 1
ATOM 811 O O . GLU A 1 103 ? -0.996 9.054 12.139 1.00 98.75 103 GLU A O 1
ATOM 816 N N . ALA A 1 104 ? 1.015 8.466 11.355 1.00 98.56 104 ALA A N 1
ATOM 817 C CA . ALA A 1 104 ? 1.362 7.629 12.504 1.00 98.56 104 ALA A CA 1
ATOM 818 C C . ALA A 1 104 ? 1.359 8.424 13.824 1.00 98.56 104 ALA A C 1
ATOM 820 O O . ALA A 1 104 ? 0.841 7.947 14.835 1.00 98.56 104 ALA A O 1
ATOM 821 N N . LYS A 1 105 ? 1.869 9.665 13.816 1.00 98.81 105 LYS A N 1
ATOM 822 C CA . LYS A 1 105 ? 1.826 10.556 14.991 1.00 98.81 105 LYS A CA 1
ATOM 823 C C . LYS A 1 105 ? 0.395 10.927 15.386 1.00 98.81 105 LYS A C 1
ATOM 825 O O . LYS A 1 105 ? 0.084 10.920 16.574 1.00 98.81 105 LYS A O 1
ATOM 830 N N . LYS A 1 106 ? -0.478 11.222 14.416 1.00 98.75 106 LYS A N 1
ATOM 831 C CA . LYS A 1 106 ? -1.899 11.499 14.689 1.00 98.75 106 LYS A CA 1
ATOM 832 C C . LYS A 1 106 ? -2.616 10.283 15.269 1.00 98.75 106 LYS A C 1
ATOM 834 O O . LYS A 1 106 ? -3.410 10.439 16.189 1.00 98.75 106 LYS A O 1
ATOM 839 N N . ASN A 1 107 ? -2.342 9.086 14.748 1.00 98.38 107 ASN A N 1
ATOM 840 C CA . ASN A 1 107 ? -2.924 7.845 15.264 1.00 98.38 107 ASN A CA 1
ATOM 841 C C . ASN A 1 107 ? -2.511 7.611 16.712 1.00 98.38 107 ASN A C 1
ATOM 843 O O . ASN A 1 107 ? -3.380 7.445 17.557 1.00 98.38 107 ASN A O 1
ATOM 847 N N . LYS A 1 108 ? -1.215 7.742 17.013 1.00 98.69 108 LYS A N 1
ATOM 848 C CA . LYS A 1 108 ? -0.713 7.632 18.383 1.00 98.69 108 LYS A CA 1
ATOM 849 C C . LYS A 1 108 ? -1.403 8.613 19.337 1.00 98.69 108 LYS A C 1
ATOM 851 O O . LYS A 1 108 ? -1.838 8.213 20.405 1.00 98.69 108 LYS A O 1
ATOM 856 N N . ALA A 1 109 ? -1.566 9.873 18.929 1.00 98.62 109 ALA A N 1
ATOM 857 C CA . ALA A 1 109 ? -2.255 10.866 19.753 1.00 98.62 109 ALA A CA 1
ATOM 858 C C . ALA A 1 109 ? -3.727 10.499 20.030 1.00 98.62 109 ALA A C 1
ATOM 860 O O . ALA A 1 109 ? -4.223 10.754 21.125 1.00 98.62 109 ALA A O 1
ATOM 861 N N . ARG A 1 110 ? -4.424 9.892 19.059 1.00 98.62 110 ARG A N 1
ATOM 862 C CA . ARG A 1 110 ? -5.793 9.385 19.254 1.00 98.62 110 ARG A CA 1
ATOM 863 C C . ARG A 1 110 ? -5.829 8.177 20.187 1.00 98.62 110 ARG A C 1
ATOM 865 O O . ARG A 1 110 ? -6.702 8.111 21.044 1.00 98.62 110 ARG A O 1
ATOM 872 N N . ASP A 1 111 ? -4.882 7.257 20.051 1.00 98.75 111 ASP A N 1
ATOM 873 C CA . ASP A 1 111 ? -4.791 6.076 20.914 1.00 98.75 111 ASP A CA 1
ATOM 874 C C . ASP A 1 111 ? -4.485 6.464 22.369 1.00 98.75 111 ASP A C 1
ATOM 876 O O . ASP A 1 111 ? -5.079 5.911 23.298 1.00 98.75 111 ASP A O 1
ATOM 880 N N . ASP A 1 112 ? -3.619 7.460 22.574 1.00 98.50 112 ASP A N 1
ATOM 881 C CA . ASP A 1 112 ? -3.328 8.027 23.894 1.00 98.50 112 ASP A CA 1
ATOM 882 C C . ASP A 1 112 ? -4.593 8.655 24.519 1.00 98.50 112 ASP A C 1
ATOM 884 O O . ASP A 1 112 ? -4.875 8.460 25.706 1.00 98.50 112 ASP A O 1
ATOM 888 N N . ASP A 1 113 ? -5.399 9.364 23.718 1.00 98.75 113 ASP A N 1
ATOM 889 C CA . ASP A 1 113 ? -6.676 9.943 24.154 1.00 98.75 113 ASP A CA 1
ATOM 890 C C . ASP A 1 113 ? -7.698 8.865 24.548 1.00 98.75 113 ASP A C 1
ATOM 892 O O . ASP A 1 113 ? -8.251 8.902 25.651 1.00 98.75 113 ASP A O 1
ATOM 896 N N . PHE A 1 114 ? -7.881 7.847 23.703 1.00 98.62 114 PHE A N 1
ATOM 897 C CA . PHE A 1 114 ? -8.759 6.716 24.009 1.00 98.62 114 PHE A CA 1
ATOM 898 C C . PHE A 1 114 ? -8.311 5.951 25.254 1.00 98.62 114 PHE A C 1
ATOM 900 O O . PHE A 1 114 ? -9.146 5.586 26.083 1.00 98.62 114 PHE A O 1
ATOM 907 N N . THR A 1 115 ? -7.004 5.749 25.426 1.00 98.75 115 THR A N 1
ATOM 908 C CA . THR A 1 115 ? -6.439 5.094 26.614 1.00 98.75 115 THR A CA 1
ATOM 909 C C . THR A 1 115 ? -6.791 5.869 27.882 1.00 98.75 115 THR A C 1
ATOM 911 O O . THR A 1 115 ? -7.214 5.280 28.880 1.00 98.75 115 THR A O 1
ATOM 914 N N . ARG A 1 116 ? -6.679 7.201 27.842 1.00 98.75 116 ARG A N 1
ATOM 915 C CA . ARG A 1 116 ? -7.029 8.077 28.964 1.00 98.75 116 ARG A CA 1
ATOM 916 C C . ARG A 1 116 ? -8.519 8.014 29.305 1.00 98.75 116 ARG A C 1
ATOM 918 O O . ARG A 1 116 ? -8.863 7.926 30.484 1.00 98.75 116 ARG A O 1
ATOM 925 N N . GLU A 1 117 ? -9.404 8.044 28.312 1.00 98.75 117 GLU A N 1
ATOM 926 C CA . GLU A 1 117 ? -10.848 7.924 28.554 1.00 98.75 117 GLU A CA 1
ATOM 927 C C . GLU A 1 117 ? -11.228 6.536 29.092 1.00 98.75 117 GLU A C 1
ATOM 929 O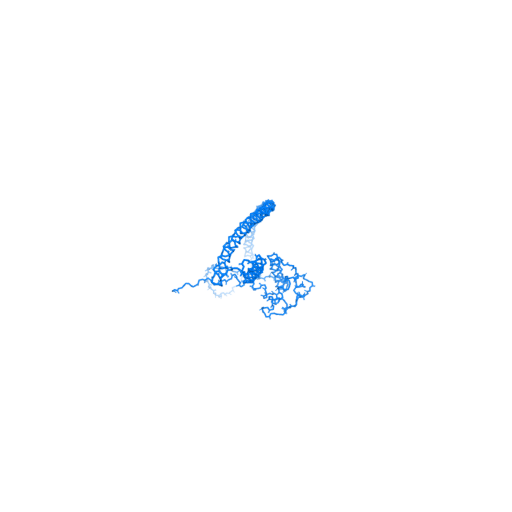 O . GLU A 1 117 ? -11.990 6.433 30.057 1.00 98.75 117 GLU A O 1
ATOM 934 N N . ALA A 1 118 ? -10.621 5.466 28.571 1.00 98.62 118 ALA A N 1
ATOM 935 C CA . ALA A 1 118 ? -10.823 4.112 29.082 1.00 98.62 118 ALA A CA 1
ATOM 936 C C . ALA A 1 118 ? -10.409 3.982 30.560 1.00 98.62 118 ALA A C 1
ATOM 938 O O . ALA A 1 118 ? -11.142 3.401 31.364 1.00 98.62 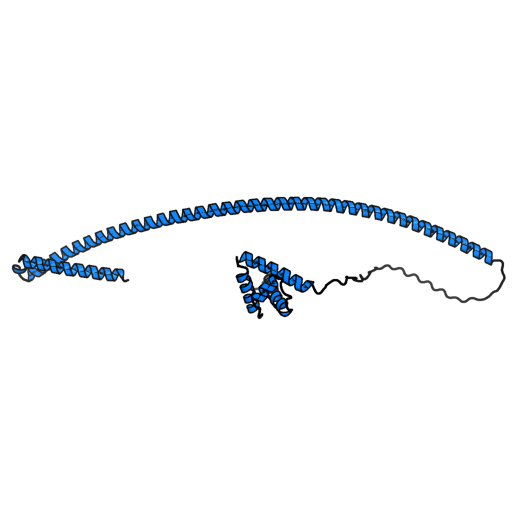118 ALA A O 1
ATOM 939 N N . GLN A 1 119 ? -9.276 4.576 30.950 1.00 98.75 119 GLN A N 1
ATOM 940 C CA . GLN A 1 119 ? -8.820 4.595 32.345 1.00 98.75 119 GLN A CA 1
ATOM 941 C C . GLN A 1 119 ? -9.792 5.339 33.273 1.00 98.75 119 GLN A C 1
ATOM 943 O O . GLN A 1 119 ? -10.057 4.873 34.385 1.00 98.75 119 GLN A O 1
ATOM 948 N N . LYS A 1 120 ? -10.365 6.467 32.826 1.00 98.81 120 LYS A N 1
ATOM 949 C CA . LYS A 1 120 ? -11.390 7.197 33.593 1.00 98.81 120 LYS A CA 1
ATOM 950 C C . LYS A 1 120 ? -12.627 6.334 33.825 1.00 98.81 120 LYS A C 1
ATOM 952 O O . LYS A 1 120 ? -13.074 6.214 34.965 1.00 98.81 120 LYS A O 1
ATOM 957 N N . ILE A 1 121 ? -13.140 5.699 32.770 1.00 98.69 121 ILE A N 1
ATOM 958 C CA . ILE A 1 121 ? -14.301 4.802 32.856 1.00 98.69 121 ILE A CA 1
ATOM 959 C C . ILE A 1 121 ? -14.010 3.655 33.828 1.00 98.69 121 ILE A C 1
ATOM 961 O O . ILE A 1 121 ? -14.815 3.391 34.719 1.00 98.69 121 ILE A O 1
ATOM 965 N N . PHE A 1 122 ? -12.840 3.020 33.724 1.00 98.75 122 PHE A N 1
ATOM 966 C CA . PHE A 1 122 ? -12.447 1.927 34.615 1.00 98.75 122 PHE A CA 1
ATOM 967 C C . PHE A 1 122 ? -12.409 2.359 36.090 1.00 98.75 122 PHE A C 1
ATOM 969 O O . PHE A 1 122 ? -12.910 1.652 36.965 1.00 98.75 122 PHE A O 1
ATOM 976 N N . SER A 1 123 ? -11.890 3.557 36.372 1.00 98.69 123 SER A N 1
ATOM 977 C CA . SER A 1 123 ? -11.897 4.135 37.721 1.00 98.69 123 SER A CA 1
ATOM 978 C C . SER A 1 123 ? -13.321 4.353 38.253 1.00 98.69 123 SER A C 1
ATOM 980 O O . SER A 1 123 ? -13.632 3.971 39.386 1.00 98.69 123 SER A O 1
ATOM 982 N N . MET A 1 124 ? -14.224 4.890 37.424 1.00 98.75 124 MET A N 1
ATOM 983 C CA . MET A 1 124 ? -15.634 5.069 37.793 1.00 98.75 124 MET A CA 1
ATOM 984 C C . MET A 1 124 ? -16.325 3.727 38.066 1.00 98.75 124 MET A C 1
ATOM 986 O O . MET A 1 124 ? -17.020 3.593 39.074 1.00 98.75 124 MET A O 1
ATOM 990 N N . VAL A 1 125 ? -16.091 2.716 37.225 1.00 98.69 125 VAL A N 1
ATOM 991 C CA . VAL A 1 125 ? -16.629 1.359 37.410 1.00 98.69 125 VAL A CA 1
ATOM 992 C C . VAL A 1 125 ? -16.136 0.748 38.722 1.00 98.69 125 VAL A C 1
ATOM 994 O O . VAL A 1 125 ? -16.943 0.229 39.488 1.00 98.69 125 VAL A O 1
ATOM 997 N N . ASN A 1 126 ? -14.849 0.874 39.053 1.00 98.56 126 ASN A N 1
ATOM 998 C CA . ASN A 1 126 ? -14.312 0.378 40.326 1.00 98.56 126 ASN A CA 1
ATOM 999 C C . ASN A 1 126 ? -14.933 1.075 41.546 1.00 98.56 126 ASN A C 1
ATOM 1001 O O . ASN A 1 126 ? -15.206 0.426 42.564 1.00 98.56 126 ASN A O 1
ATOM 1005 N N . ASN A 1 127 ? -15.212 2.380 41.445 1.00 98.75 127 ASN A N 1
ATOM 1006 C CA . ASN A 1 127 ? -15.925 3.113 42.492 1.00 98.75 127 ASN A CA 1
ATOM 1007 C C . ASN A 1 127 ? -17.351 2.574 42.684 1.00 98.75 127 ASN A C 1
ATOM 1009 O O . ASN A 1 127 ? -17.771 2.333 43.818 1.00 98.75 127 ASN A O 1
ATOM 1013 N N . ILE A 1 128 ? -18.076 2.350 41.583 1.00 98.81 128 ILE A N 1
ATOM 1014 C CA . ILE A 1 128 ? -19.432 1.786 41.600 1.00 98.81 128 ILE A CA 1
ATOM 1015 C C . ILE A 1 128 ? -19.417 0.378 42.202 1.00 98.81 128 ILE A C 1
ATOM 1017 O O . ILE A 1 128 ? -20.180 0.115 43.128 1.00 98.81 128 ILE A O 1
ATOM 1021 N N . THR A 1 129 ? -18.513 -0.495 41.753 1.00 98.75 129 THR A N 1
ATOM 1022 C CA . THR A 1 129 ? -18.354 -1.862 42.275 1.00 98.75 129 THR A CA 1
ATOM 1023 C C . THR A 1 129 ? -18.133 -1.862 43.786 1.00 98.75 129 THR A C 1
ATOM 1025 O O . THR A 1 129 ? -18.796 -2.601 44.512 1.00 98.75 129 THR A O 1
ATOM 1028 N N . THR A 1 130 ? -17.262 -0.980 44.287 1.00 98.75 130 THR A N 1
ATOM 1029 C CA . THR A 1 130 ? -17.023 -0.830 45.731 1.00 98.75 130 THR A CA 1
ATOM 1030 C C . THR A 1 130 ? -18.294 -0.419 46.479 1.00 98.75 130 THR A C 1
ATOM 1032 O O . THR A 1 130 ? -18.643 -1.029 47.490 1.00 98.75 130 THR A O 1
ATOM 1035 N N . LYS A 1 131 ? -19.030 0.580 45.975 1.00 98.75 131 LYS A N 1
ATOM 1036 C CA . LYS A 1 131 ? -20.293 1.026 46.588 1.00 98.75 131 LYS A CA 1
ATOM 1037 C C . LYS A 1 131 ? -21.347 -0.082 46.611 1.00 98.75 131 LYS A C 1
ATOM 1039 O O . LYS A 1 131 ? -21.993 -0.273 47.637 1.00 98.75 131 LYS A O 1
ATOM 1044 N N . VAL A 1 132 ? -21.493 -0.830 45.517 1.00 98.75 132 VAL A N 1
ATOM 1045 C CA . VAL A 1 132 ? -22.430 -1.961 45.419 1.00 98.75 132 VAL A CA 1
ATOM 1046 C C . VAL A 1 132 ? -22.074 -3.058 46.424 1.00 98.75 132 VAL A C 1
ATOM 1048 O O . VAL A 1 132 ? -22.966 -3.570 47.099 1.00 98.75 132 VAL A O 1
ATOM 1051 N N . ASN A 1 133 ? -20.788 -3.378 46.588 1.00 98.62 133 ASN A N 1
ATOM 1052 C CA . ASN A 1 133 ? -20.339 -4.356 47.581 1.00 98.62 133 ASN A CA 1
ATOM 1053 C C . ASN A 1 133 ? -20.668 -3.919 49.015 1.00 98.62 133 ASN A C 1
ATOM 1055 O O . ASN A 1 133 ? -21.175 -4.723 49.795 1.00 98.62 133 ASN A O 1
ATOM 1059 N N . ASN A 1 134 ? -20.463 -2.641 49.344 1.00 98.75 134 ASN A N 1
ATOM 1060 C CA . ASN A 1 134 ? -20.817 -2.102 50.659 1.00 98.75 134 ASN A CA 1
ATOM 1061 C C . ASN A 1 134 ? -22.332 -2.159 50.916 1.00 98.75 134 ASN A C 1
ATOM 1063 O O . ASN A 1 134 ? -22.757 -2.543 52.003 1.00 98.75 134 ASN A O 1
ATOM 1067 N N . ILE A 1 135 ? -23.157 -1.814 49.919 1.00 98.62 135 ILE A N 1
ATOM 1068 C CA . ILE A 1 135 ? -24.624 -1.913 50.020 1.00 98.62 135 ILE A CA 1
ATOM 1069 C C . ILE A 1 135 ? -25.043 -3.366 50.251 1.00 98.62 135 ILE A C 1
ATOM 1071 O O . ILE A 1 135 ? -25.822 -3.643 51.162 1.00 98.62 135 ILE A O 1
ATOM 1075 N N . LYS A 1 136 ? -24.499 -4.297 49.459 1.00 98.50 136 LYS A N 1
ATOM 1076 C CA . LYS A 1 136 ? -24.777 -5.731 49.578 1.00 98.50 136 LYS A CA 1
ATOM 1077 C C . LYS A 1 136 ? -24.489 -6.245 50.989 1.00 98.50 136 LYS A C 1
ATOM 1079 O O . LYS A 1 136 ? -25.309 -6.976 51.542 1.00 98.50 136 LYS A O 1
ATOM 1084 N N . GLU A 1 137 ? -23.357 -5.855 51.568 1.00 98.56 137 GLU A N 1
ATOM 1085 C CA . GLU A 1 137 ? -22.970 -6.267 52.919 1.00 98.56 137 GLU A CA 1
ATOM 1086 C C . GLU A 1 137 ? -23.893 -5.667 53.991 1.00 98.56 137 GLU A C 1
ATOM 1088 O O . GLU A 1 137 ? -24.387 -6.391 54.854 1.00 98.56 137 GLU A O 1
ATOM 1093 N N . THR A 1 138 ? -24.225 -4.376 53.898 1.00 98.56 138 THR A N 1
ATOM 1094 C CA . THR A 1 138 ? -25.198 -3.737 54.802 1.00 98.56 138 THR A CA 1
ATOM 1095 C C . THR A 1 138 ? -26.561 -4.428 54.743 1.00 98.56 138 THR A C 1
ATOM 1097 O O . THR A 1 138 ? -27.120 -4.768 55.785 1.00 98.56 138 THR A O 1
ATOM 1100 N N . CYS A 1 139 ? -27.079 -4.711 53.543 1.00 98.44 139 CYS A N 1
ATOM 1101 C CA . CYS A 1 139 ? -28.337 -5.441 53.380 1.00 98.44 139 CYS A CA 1
ATOM 1102 C C . CYS A 1 139 ? -28.268 -6.837 54.009 1.00 98.44 139 CYS A C 1
ATOM 1104 O O . CYS A 1 139 ? -29.186 -7.230 54.725 1.00 98.44 139 CYS A O 1
ATOM 1106 N N . ARG A 1 140 ? -27.179 -7.584 53.784 1.00 98.44 140 ARG A N 1
ATOM 1107 C CA . ARG A 1 140 ? -26.975 -8.911 54.385 1.00 98.44 140 ARG A CA 1
ATOM 1108 C C . ARG A 1 140 ? -27.030 -8.857 55.915 1.00 98.44 140 ARG A C 1
ATOM 1110 O O . ARG A 1 140 ? -27.639 -9.732 56.537 1.00 98.44 140 ARG A O 1
ATOM 1117 N N . ASN A 1 141 ? -26.430 -7.831 56.512 1.00 98.38 141 ASN A N 1
ATOM 1118 C CA . ASN A 1 141 ? -26.424 -7.633 57.959 1.00 98.38 141 ASN A CA 1
ATOM 1119 C C . ASN A 1 141 ? -27.818 -7.291 58.504 1.00 98.38 141 ASN A C 1
ATOM 1121 O O . ASN A 1 141 ? -28.250 -7.895 59.487 1.00 98.38 141 ASN A O 1
ATOM 1125 N N . GLU A 1 142 ? -28.561 -6.407 57.839 1.00 98.50 142 GLU A N 1
ATOM 1126 C CA . GLU A 1 142 ? -29.941 -6.071 58.220 1.00 98.50 142 GLU A CA 1
ATOM 1127 C C . GLU A 1 142 ? -30.888 -7.273 58.094 1.00 98.50 142 GLU A C 1
ATOM 1129 O O . GLU A 1 142 ? -31.624 -7.583 59.031 1.00 98.50 142 GLU A O 1
ATOM 1134 N N . PHE A 1 143 ? -30.810 -8.045 57.005 1.00 98.44 143 PHE A N 1
ATOM 1135 C CA . PHE A 1 143 ? -31.588 -9.282 56.876 1.00 98.44 143 PHE A CA 1
ATOM 1136 C C . PHE A 1 143 ? -31.239 -10.311 57.959 1.00 98.44 143 PHE A C 1
ATOM 1138 O O . PHE A 1 143 ? -32.129 -10.993 58.467 1.00 98.44 143 PHE A O 1
ATOM 1145 N N . SER A 1 144 ? -29.967 -10.401 58.359 1.00 98.38 144 SER A N 1
ATOM 1146 C CA . SER A 1 144 ? -29.548 -11.281 59.457 1.00 98.38 144 SER A CA 1
ATOM 1147 C C . SER A 1 144 ? -30.176 -10.856 60.789 1.00 98.38 144 SER A C 1
ATOM 1149 O O . SER A 1 144 ? -30.655 -11.710 61.533 1.00 98.38 144 SER A O 1
ATOM 1151 N N . ARG A 1 145 ? -30.245 -9.545 61.065 1.00 98.31 145 ARG A N 1
ATOM 1152 C CA . ARG A 1 145 ? -30.927 -8.990 62.248 1.00 98.31 145 ARG A CA 1
ATOM 1153 C C . ARG A 1 145 ? -32.428 -9.267 62.229 1.00 98.31 145 ARG A C 1
ATOM 1155 O O . ARG A 1 145 ? -32.960 -9.763 63.218 1.00 98.31 145 ARG A O 1
ATOM 1162 N N . ILE A 1 146 ? -33.095 -9.013 61.103 1.00 98.44 146 ILE A N 1
ATOM 1163 C CA . ILE A 1 146 ? -34.529 -9.292 60.930 1.00 98.44 146 ILE A CA 1
ATOM 1164 C C . ILE A 1 146 ? -34.818 -10.776 61.172 1.00 98.44 146 ILE A C 1
ATOM 1166 O O . ILE A 1 146 ? -35.755 -11.110 61.890 1.00 98.44 146 ILE A O 1
ATOM 1170 N N . ASN A 1 147 ? -33.983 -11.674 60.644 1.00 98.31 147 ASN A N 1
ATOM 1171 C CA . ASN A 1 147 ? -34.143 -13.112 60.845 1.00 98.31 147 ASN A CA 1
ATOM 1172 C C . ASN A 1 147 ? -34.052 -13.515 62.331 1.00 98.31 147 ASN A C 1
ATOM 1174 O O . ASN A 1 147 ? -34.798 -14.382 62.780 1.00 98.31 147 ASN A O 1
ATOM 1178 N N . VAL A 1 148 ? -33.174 -12.875 63.113 1.00 98.25 148 VAL A N 1
ATOM 1179 C CA . VAL A 1 148 ? -33.107 -13.079 64.573 1.00 98.25 148 VAL A CA 1
ATOM 1180 C C . VAL A 1 148 ? -34.394 -12.607 65.254 1.00 98.25 148 VAL A C 1
ATOM 1182 O O . VAL A 1 148 ? -34.955 -13.340 66.063 1.00 98.25 148 VAL A O 1
ATOM 1185 N N . VAL A 1 149 ? -34.897 -11.421 64.899 1.00 98.50 149 VAL A N 1
ATOM 1186 C CA . VAL A 1 149 ? -36.151 -10.877 65.452 1.00 98.50 149 VAL A CA 1
ATOM 1187 C C . VAL A 1 149 ? -37.344 -11.782 65.129 1.00 98.50 149 VAL A C 1
ATOM 1189 O O . VAL A 1 149 ? -38.126 -12.097 66.023 1.00 98.50 149 VAL A O 1
ATOM 1192 N N . ILE A 1 150 ? -37.453 -12.265 63.887 1.00 98.31 150 ILE A N 1
ATOM 1193 C CA . ILE A 1 150 ? -38.500 -13.212 63.471 1.00 98.31 150 ILE A CA 1
ATOM 1194 C C . ILE A 1 150 ? -38.443 -14.488 64.317 1.00 98.31 150 ILE A C 1
ATOM 1196 O O . ILE A 1 150 ? -39.474 -14.918 64.830 1.00 98.31 150 ILE A O 1
ATOM 1200 N N . LYS A 1 151 ? -37.253 -15.075 64.509 1.00 98.19 151 LYS A N 1
ATOM 1201 C CA . LYS A 1 151 ? -37.086 -16.275 65.347 1.00 98.19 151 LYS A CA 1
ATOM 1202 C C . LYS A 1 151 ? -37.514 -16.040 66.795 1.00 98.19 151 LYS A C 1
ATOM 1204 O O . LYS A 1 151 ? -38.151 -16.910 67.383 1.00 98.19 151 LYS A O 1
ATOM 1209 N N . ASN A 1 152 ? -37.194 -14.875 67.357 1.00 98.12 152 ASN A N 1
ATOM 1210 C CA . ASN A 1 152 ? -37.607 -14.522 68.714 1.00 98.12 152 ASN A CA 1
ATOM 1211 C C . ASN A 1 152 ? -39.136 -14.427 68.825 1.00 98.12 152 ASN A C 1
ATOM 1213 O O . ASN A 1 152 ? -39.706 -15.053 69.715 1.00 98.12 152 ASN A O 1
ATOM 1217 N N . PHE A 1 153 ? -39.801 -13.737 67.891 1.00 98.25 153 PHE A N 1
ATOM 1218 C CA . PHE A 1 153 ? -41.266 -13.646 67.867 1.00 98.25 153 PHE A CA 1
ATOM 1219 C C . PHE A 1 153 ? -41.946 -15.003 67.671 1.00 98.25 153 PHE A C 1
ATOM 1221 O O . PHE A 1 153 ? -42.949 -15.290 68.323 1.00 98.25 153 PHE A O 1
ATOM 1228 N N . GLN A 1 154 ? -41.404 -15.856 66.797 1.00 97.81 154 GLN A N 1
ATOM 1229 C CA . GLN A 1 154 ? -41.898 -17.224 66.621 1.00 97.81 154 GLN A CA 1
ATOM 1230 C C . GLN A 1 154 ? -41.806 -18.014 67.929 1.00 97.81 154 GLN A C 1
ATOM 1232 O O . GLN A 1 154 ? -42.767 -18.670 68.320 1.00 97.81 154 GLN A O 1
ATOM 1237 N N . ASN A 1 155 ? -40.674 -17.918 68.633 1.00 97.31 155 ASN A N 1
ATOM 1238 C CA . ASN A 1 155 ? -40.496 -18.577 69.921 1.00 97.31 155 ASN A CA 1
ATOM 1239 C C . ASN A 1 155 ? -41.486 -18.055 70.977 1.00 97.31 155 ASN A C 1
ATOM 1241 O O . ASN A 1 155 ? -42.134 -18.855 71.641 1.00 97.31 155 ASN A O 1
ATOM 1245 N N . GLU A 1 156 ? -41.651 -16.737 71.102 1.00 97.50 156 GLU A N 1
ATOM 1246 C CA . GLU A 1 156 ? -42.601 -16.115 72.038 1.00 97.50 156 GLU A CA 1
ATOM 1247 C C . GLU A 1 156 ? -44.056 -16.516 71.744 1.00 97.50 156 GLU A C 1
ATOM 1249 O O . GLU A 1 156 ? -44.790 -16.913 72.648 1.00 97.50 156 GLU A O 1
ATOM 1254 N N . THR A 1 157 ? -44.451 -16.515 70.468 1.00 96.56 157 THR A N 1
ATOM 1255 C CA . THR A 1 157 ? -45.786 -16.959 70.031 1.00 96.56 157 THR A CA 1
ATOM 1256 C C . THR A 1 157 ? -46.031 -18.425 70.393 1.00 96.56 157 THR A C 1
ATOM 1258 O O . THR A 1 157 ? -47.087 -18.760 70.928 1.00 96.56 157 THR A O 1
ATOM 1261 N N . ASN A 1 158 ? -45.045 -19.298 70.161 1.00 95.62 158 ASN A N 1
ATOM 1262 C CA . ASN A 1 158 ? -45.138 -20.715 70.517 1.00 95.62 158 ASN A CA 1
ATOM 1263 C C . ASN A 1 158 ? -45.275 -20.920 72.035 1.00 95.62 158 ASN A C 1
ATOM 1265 O O . ASN A 1 158 ? -46.045 -21.777 72.467 1.00 95.62 158 ASN A O 1
ATOM 1269 N N . GLN A 1 159 ? -44.569 -20.125 72.847 1.00 94.94 159 GLN A N 1
ATOM 1270 C CA . GLN A 1 159 ? -44.698 -20.156 74.309 1.00 94.94 159 GLN A CA 1
ATOM 1271 C C . GLN A 1 159 ? -46.100 -19.724 74.759 1.00 94.94 159 GLN A C 1
ATOM 1273 O O . GLN A 1 159 ? -46.725 -20.419 75.558 1.00 94.94 159 GLN A O 1
ATOM 1278 N N . HIS A 1 160 ? -46.629 -18.621 74.217 1.00 94.62 160 HIS A N 1
ATOM 1279 C CA . HIS A 1 160 ? -47.993 -18.173 74.514 1.00 94.62 160 HIS A CA 1
ATOM 1280 C C . HIS A 1 160 ? -49.042 -19.221 74.141 1.00 94.62 160 HIS A C 1
ATOM 1282 O O . HIS A 1 160 ? -49.934 -19.501 74.941 1.00 94.62 160 HIS A O 1
ATOM 1288 N N . TYR A 1 161 ? -48.914 -19.832 72.962 1.00 93.06 161 TYR A N 1
ATOM 1289 C CA . TYR A 1 161 ? -49.820 -20.889 72.522 1.00 93.06 161 TYR A CA 1
ATOM 1290 C C . TYR A 1 161 ? -49.797 -22.092 73.476 1.00 93.06 161 TYR A C 1
ATOM 1292 O O . TYR A 1 161 ? -50.852 -22.582 73.868 1.00 93.06 161 TYR A O 1
ATOM 1300 N N . ALA A 1 162 ? -48.610 -22.514 73.927 1.00 87.81 162 ALA A N 1
ATOM 1301 C CA . ALA A 1 162 ? -48.471 -23.604 74.892 1.00 87.81 162 ALA A CA 1
ATOM 1302 C C . ALA A 1 162 ? -49.120 -23.292 76.255 1.00 87.81 162 ALA A C 1
ATOM 1304 O O . ALA A 1 162 ? -49.688 -24.190 76.872 1.00 87.81 162 ALA A O 1
ATOM 1305 N N . VAL A 1 163 ? -49.062 -22.040 76.729 1.00 87.31 163 VAL A N 1
ATOM 1306 C CA . VAL A 1 163 ? -49.723 -21.617 77.979 1.00 87.31 163 VAL A CA 1
ATOM 1307 C C . VAL A 1 163 ? -51.245 -21.630 77.836 1.00 87.31 163 VAL A C 1
ATOM 1309 O O . VAL A 1 163 ? -51.916 -22.212 78.685 1.00 87.31 163 VAL A O 1
ATOM 1312 N N . VAL A 1 164 ? -51.782 -21.038 76.761 1.00 85.75 164 VAL A N 1
ATOM 1313 C CA . VAL A 1 164 ? -53.235 -20.980 76.502 1.00 85.75 164 VAL A CA 1
ATOM 1314 C C . VAL A 1 164 ? -53.822 -22.383 76.347 1.00 85.75 164 VAL A C 1
ATOM 1316 O O . VAL A 1 164 ? -54.818 -22.717 76.985 1.00 85.75 164 VAL A O 1
ATOM 1319 N N . GLN A 1 165 ? -53.158 -23.244 75.574 1.00 79.06 165 GLN A N 1
ATOM 1320 C CA . GLN A 1 165 ? -53.594 -24.626 75.379 1.00 79.06 165 GLN A CA 1
ATOM 1321 C C . GLN A 1 165 ? -53.626 -25.418 76.697 1.00 79.06 165 GLN A C 1
ATOM 1323 O O . GLN A 1 165 ? -54.470 -26.292 76.877 1.00 79.06 165 GLN A O 1
ATOM 1328 N N . ARG A 1 166 ? -52.730 -25.101 77.640 1.00 71.19 166 ARG A N 1
ATOM 1329 C CA . ARG A 1 166 ? -52.711 -25.713 78.974 1.00 71.19 166 ARG A CA 1
ATOM 1330 C C . ARG A 1 166 ? -53.861 -25.209 79.851 1.00 71.19 166 ARG A C 1
ATOM 1332 O O . ARG A 1 166 ? -54.486 -26.017 80.525 1.00 71.19 166 ARG A O 1
ATOM 1339 N N . SER A 1 167 ? -54.181 -23.912 79.801 1.00 68.56 167 SER A N 1
ATOM 1340 C CA . SER A 1 167 ? -55.304 -23.341 80.560 1.00 68.56 167 SER A CA 1
ATOM 1341 C C . SER A 1 167 ? -56.681 -23.793 80.062 1.00 68.56 167 SER A C 1
ATOM 1343 O O . SER A 1 167 ? -57.579 -23.972 80.881 1.00 68.56 167 SER A O 1
ATOM 1345 N N . ASP A 1 168 ? -56.849 -24.020 78.755 1.00 61.56 168 ASP A N 1
ATOM 1346 C CA . ASP A 1 168 ? -58.103 -24.551 78.197 1.00 61.56 168 ASP A CA 1
ATOM 1347 C C . ASP A 1 168 ? -58.345 -26.009 78.635 1.00 61.56 168 ASP A C 1
ATOM 1349 O O . ASP A 1 168 ? -59.482 -26.403 78.898 1.00 61.56 168 ASP A O 1
ATOM 1353 N N . PHE A 1 169 ? -57.271 -26.792 78.800 1.00 57.75 169 PHE A N 1
ATOM 1354 C CA . PHE A 1 169 ? -57.332 -28.156 79.338 1.00 57.75 169 PHE A CA 1
ATOM 1355 C C . PHE A 1 169 ? -57.760 -28.174 80.816 1.00 57.75 169 PHE A C 1
ATOM 1357 O O . PHE A 1 169 ? -58.566 -29.010 81.223 1.00 57.75 169 PHE A O 1
ATOM 1364 N N . ASP A 1 170 ? -57.279 -27.214 81.613 1.00 52.88 170 ASP A N 1
ATOM 1365 C CA . ASP A 1 170 ? -57.656 -27.086 83.024 1.00 52.88 170 ASP A CA 1
ATOM 1366 C C . ASP A 1 170 ? -59.109 -26.585 83.198 1.00 52.88 170 ASP A C 1
ATOM 1368 O O . ASP A 1 170 ? -59.782 -26.994 84.144 1.00 52.88 170 ASP A O 1
ATOM 1372 N N . GLN A 1 171 ? -59.650 -25.772 82.275 1.00 51.97 171 GLN A N 1
ATOM 1373 C CA . GLN A 1 171 ? -61.056 -25.322 82.309 1.00 51.97 171 GLN A CA 1
ATOM 1374 C C . GLN A 1 171 ? -62.073 -26.357 81.796 1.00 51.97 171 GLN A C 1
ATOM 1376 O O . GLN A 1 171 ? -63.216 -26.350 82.252 1.00 51.97 171 GLN A O 1
ATOM 1381 N N . GLN A 1 172 ? -61.685 -27.279 80.910 1.00 48.41 172 GLN A N 1
ATOM 1382 C CA . GLN A 1 172 ? -62.544 -28.404 80.500 1.00 48.41 172 GLN A CA 1
ATOM 1383 C C . GLN A 1 172 ? -62.631 -29.531 81.545 1.00 48.41 172 GLN A C 1
ATOM 1385 O O . GLN A 1 172 ? -63.436 -30.445 81.391 1.00 48.41 172 GLN A O 1
ATOM 1390 N N . SER A 1 173 ? -61.874 -29.453 82.644 1.00 49.41 173 SER A N 1
ATOM 1391 C CA . SER A 1 173 ? -61.882 -30.466 83.709 1.00 49.41 173 SER A CA 1
ATOM 1392 C C . SER A 1 173 ? -63.055 -30.369 84.710 1.00 49.41 173 SER A C 1
ATOM 1394 O O . SER A 1 173 ? -63.083 -31.123 85.680 1.00 49.41 173 SER A O 1
ATOM 1396 N N . VAL A 1 174 ? -64.049 -29.489 84.486 1.00 44.75 174 VAL A N 1
ATOM 1397 C CA . VAL A 1 174 ? -65.233 -29.321 85.371 1.00 44.75 174 VAL A CA 1
ATOM 1398 C C . VAL A 1 174 ? -66.574 -29.468 84.626 1.00 44.75 174 VAL A C 1
ATOM 1400 O O . VAL A 1 174 ? -67.588 -28.899 85.022 1.00 44.75 174 VAL A O 1
ATOM 1403 N N . SER A 1 175 ? -66.645 -30.232 83.535 1.00 45.19 175 SER A N 1
ATOM 1404 C CA . SER A 1 175 ? -67.945 -30.644 82.974 1.00 45.19 175 SER A CA 1
ATOM 1405 C C . SER A 1 175 ? -67.890 -32.064 82.411 1.00 45.19 175 SER A C 1
ATOM 1407 O O . SER A 1 175 ? -67.506 -32.272 81.267 1.00 45.19 175 SER A O 1
ATOM 1409 N N . ASP A 1 176 ? -68.259 -32.987 83.299 1.00 41.56 176 ASP A N 1
ATOM 1410 C CA . ASP A 1 176 ? -68.894 -34.300 83.145 1.00 41.56 176 ASP A CA 1
ATOM 1411 C C . ASP A 1 176 ? -68.436 -35.308 82.073 1.00 41.56 176 ASP A C 1
ATOM 1413 O O . ASP A 1 176 ? -68.513 -35.109 80.863 1.00 41.56 176 ASP A O 1
ATOM 1417 N N . GLU A 1 177 ? -68.059 -36.471 82.619 1.00 48.41 177 GLU A N 1
ATOM 1418 C CA . GLU A 1 177 ? -68.350 -37.843 82.184 1.00 48.41 177 GLU A CA 1
ATOM 1419 C C . GLU A 1 177 ? -69.086 -38.022 80.841 1.00 48.41 177 GLU A C 1
ATOM 1421 O O . GLU A 1 177 ? -70.293 -37.827 80.722 1.00 48.41 177 GLU A O 1
ATOM 1426 N N . SER A 1 178 ? -68.391 -38.606 79.863 1.00 44.91 178 SER A N 1
ATOM 1427 C CA . SER A 1 178 ? -68.885 -39.839 79.232 1.00 44.91 178 SER A CA 1
ATOM 1428 C C . SER A 1 178 ? -67.758 -40.603 78.534 1.00 44.91 178 SER A C 1
ATOM 1430 O O . SER A 1 178 ? -67.040 -40.094 77.674 1.00 44.91 178 SER A O 1
ATOM 1432 N N . GLU A 1 179 ? -67.610 -41.859 78.949 1.00 42.97 179 GLU A N 1
ATOM 1433 C CA . GLU A 1 179 ? -66.836 -42.901 78.284 1.00 42.97 179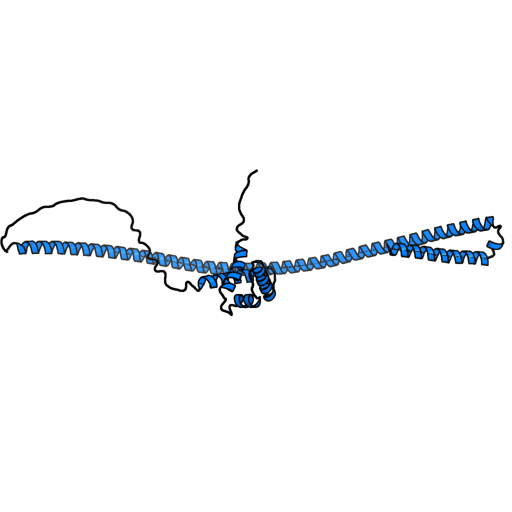 GLU A CA 1
ATOM 1434 C C . GLU A 1 179 ? -67.392 -43.187 76.877 1.00 42.97 179 GLU A C 1
ATOM 1436 O O . GLU A 1 179 ? -68.603 -43.304 76.702 1.00 42.97 179 GLU A O 1
ATOM 1441 N N . ALA A 1 180 ? -66.520 -43.409 75.885 1.00 39.81 180 ALA A N 1
ATOM 1442 C CA . ALA A 1 180 ? -66.232 -44.764 75.387 1.00 39.81 180 ALA A CA 1
ATOM 1443 C C . ALA A 1 180 ? -65.509 -44.789 74.018 1.00 39.81 180 ALA A C 1
ATOM 1445 O O . ALA A 1 180 ? -65.981 -44.252 73.021 1.00 39.81 180 ALA A O 1
ATOM 1446 N N . ASN A 1 181 ? -64.439 -45.595 74.002 1.00 36.91 181 ASN A N 1
ATOM 1447 C CA . ASN A 1 181 ? -63.940 -46.463 72.922 1.00 36.91 181 ASN A CA 1
ATOM 1448 C C . ASN A 1 181 ? -63.105 -45.908 71.748 1.00 36.91 181 ASN A C 1
ATOM 1450 O O . ASN A 1 181 ? -63.597 -45.565 70.680 1.00 36.91 181 ASN A O 1
ATOM 1454 N N . LEU A 1 182 ? -61.783 -46.015 71.944 1.00 40.03 182 LEU A N 1
ATOM 1455 C CA . LEU A 1 182 ? -60.856 -46.912 71.224 1.00 40.03 182 LEU A CA 1
ATOM 1456 C C . LEU A 1 182 ? -61.211 -47.309 69.776 1.00 40.03 182 LEU A C 1
ATOM 1458 O O . LEU A 1 182 ? -62.062 -48.171 69.564 1.00 40.03 182 LEU A O 1
ATOM 1462 N N . THR A 1 183 ? -60.375 -46.907 68.812 1.00 33.03 183 THR A N 1
ATOM 1463 C CA . THR A 1 183 ? -59.670 -47.886 67.958 1.00 33.03 183 THR A CA 1
ATOM 1464 C C . THR A 1 183 ? -58.372 -47.306 67.389 1.00 33.03 183 THR A C 1
ATOM 1466 O O . THR A 1 183 ? -58.294 -46.144 67.004 1.00 33.03 183 THR A O 1
ATOM 1469 N N . ASN A 1 184 ? -57.351 -48.155 67.414 1.00 41.31 184 ASN A N 1
ATOM 1470 C CA . ASN A 1 184 ? -55.959 -47.941 67.042 1.00 41.31 184 ASN A CA 1
ATOM 1471 C C . ASN A 1 184 ? -55.774 -47.667 65.541 1.00 41.31 184 ASN A C 1
ATOM 1473 O O . ASN A 1 184 ? -56.473 -48.272 64.740 1.00 41.31 184 ASN A O 1
ATOM 1477 N N . GLU A 1 185 ? -54.737 -46.909 65.176 1.00 34.16 185 GLU A N 1
ATOM 1478 C CA . GLU A 1 185 ? -53.613 -47.470 64.407 1.00 34.16 185 GLU A CA 1
ATOM 1479 C C . GLU A 1 185 ? -52.423 -46.502 64.373 1.00 34.16 185 GLU A C 1
ATOM 1481 O O . GLU A 1 185 ? -52.472 -45.376 63.884 1.00 34.16 185 GLU A O 1
ATOM 1486 N N . SER A 1 186 ? -51.341 -46.979 64.971 1.00 46.81 186 SER A N 1
ATOM 1487 C CA . SER A 1 186 ? -49.986 -46.471 64.866 1.00 46.81 186 SER A CA 1
ATOM 1488 C C . SER A 1 186 ? -49.369 -46.935 63.554 1.00 46.81 186 SER A C 1
ATOM 1490 O O . SER A 1 186 ? -49.376 -48.135 63.309 1.00 46.81 186 SER A O 1
ATOM 1492 N N . GLU A 1 187 ? -48.706 -46.049 62.815 1.00 35.72 187 GLU A N 1
ATOM 1493 C CA . GLU A 1 187 ? -47.501 -46.431 62.076 1.00 35.72 187 GLU A CA 1
ATOM 1494 C C . GLU A 1 187 ? -46.600 -45.213 61.834 1.00 35.72 187 GLU A C 1
ATOM 1496 O O . GLU A 1 187 ? -46.815 -44.350 60.986 1.00 35.72 187 GLU A O 1
ATOM 1501 N N . THR A 1 188 ? -45.561 -45.149 62.659 1.00 43.03 188 THR A N 1
ATOM 1502 C CA . THR A 1 188 ? -44.304 -44.462 62.390 1.00 43.03 188 THR A CA 1
ATOM 1503 C C . THR A 1 188 ? -43.674 -45.003 61.112 1.00 43.03 188 THR A C 1
ATOM 1505 O O . THR A 1 188 ? -43.563 -46.218 60.998 1.00 43.03 188 THR A O 1
ATOM 1508 N N . ASN A 1 189 ? -43.139 -44.137 60.244 1.00 33.06 189 ASN A N 1
ATOM 1509 C CA . ASN A 1 189 ? -41.823 -44.362 59.641 1.00 33.06 189 ASN A CA 1
ATOM 1510 C C . ASN A 1 189 ? -41.183 -43.066 59.127 1.00 33.06 189 ASN A C 1
ATOM 1512 O O . ASN A 1 189 ? -41.678 -42.380 58.237 1.00 33.06 189 ASN A O 1
ATOM 1516 N N . SER A 1 190 ? -40.026 -42.800 59.726 1.00 46.00 190 SER A N 1
ATOM 1517 C CA . SER A 1 190 ? -38.973 -41.887 59.308 1.00 46.00 190 SER A CA 1
ATOM 1518 C C . SER A 1 190 ? -38.514 -42.148 57.870 1.00 46.00 190 SER A C 1
ATOM 1520 O O . SER A 1 190 ? -38.327 -43.301 57.471 1.00 46.00 190 SER A O 1
ATOM 1522 N N . ARG A 1 191 ? -38.247 -41.072 57.122 1.00 33.66 191 ARG A N 1
ATOM 1523 C CA . ARG A 1 191 ? -37.242 -41.082 56.055 1.00 33.66 191 ARG A CA 1
ATOM 1524 C C . ARG A 1 191 ? -36.722 -39.673 55.781 1.00 33.66 191 ARG A C 1
ATOM 1526 O O . ARG A 1 191 ? -37.337 -38.883 55.071 1.00 33.66 191 ARG A O 1
ATOM 1533 N N . ASP A 1 192 ? -35.552 -39.399 56.344 1.00 38.22 192 ASP A N 1
ATOM 1534 C CA . ASP A 1 192 ? -34.605 -38.434 55.800 1.00 38.22 192 ASP A CA 1
ATOM 1535 C C . ASP A 1 192 ? -34.262 -38.795 54.346 1.00 38.22 192 ASP A C 1
ATOM 1537 O O . ASP A 1 192 ? -33.951 -39.950 54.056 1.00 38.22 192 ASP A O 1
ATOM 1541 N N . SER A 1 193 ? -34.237 -37.805 53.451 1.00 32.12 193 SER A N 1
ATOM 1542 C CA . SER A 1 193 ? -33.052 -37.540 52.622 1.00 32.12 193 SER A CA 1
ATOM 1543 C C . SER A 1 193 ? -33.238 -36.288 51.766 1.00 32.12 193 SER A C 1
ATOM 1545 O O . SER A 1 193 ? -34.154 -36.184 50.952 1.00 32.12 193 SER A O 1
ATOM 1547 N N . SER A 1 194 ? -32.288 -35.375 51.916 1.00 44.75 194 SER A N 1
ATOM 1548 C CA . SER A 1 194 ? -31.931 -34.316 50.980 1.00 44.75 194 SER A CA 1
ATOM 1549 C C . SER A 1 194 ? -31.865 -34.783 49.521 1.00 44.75 194 SER A C 1
ATOM 1551 O O . SER A 1 194 ? -31.177 -35.763 49.239 1.00 44.75 194 SER A O 1
ATOM 1553 N N . THR A 1 195 ? -32.424 -34.011 48.583 1.00 33.56 195 THR A N 1
ATOM 1554 C CA . THR A 1 195 ? -31.725 -33.617 47.340 1.00 33.56 195 THR A CA 1
ATOM 1555 C C . THR A 1 195 ? -32.491 -32.544 46.553 1.00 33.56 195 THR A C 1
ATOM 1557 O O . THR A 1 195 ? -33.622 -32.740 46.133 1.00 33.56 195 THR A O 1
ATOM 1560 N N . ASN A 1 196 ? -31.805 -31.420 46.334 1.00 32.03 196 ASN A N 1
ATOM 1561 C CA . ASN A 1 196 ? -31.859 -30.526 45.174 1.00 32.03 196 ASN A CA 1
ATOM 1562 C C . ASN A 1 196 ? -33.218 -29.985 44.694 1.00 32.03 196 ASN A C 1
ATOM 1564 O O . ASN A 1 196 ? -33.859 -30.528 43.797 1.00 32.03 196 ASN A O 1
ATOM 1568 N N . SER A 1 197 ? -33.534 -28.771 45.145 1.00 32.66 197 SER A N 1
ATOM 1569 C CA . SER A 1 197 ? -34.391 -27.847 44.405 1.00 32.66 197 SER A CA 1
ATOM 1570 C C . SER A 1 197 ? -33.722 -27.463 43.082 1.00 32.66 197 SER A C 1
ATOM 1572 O O . SER A 1 197 ? -32.704 -26.776 43.072 1.00 32.66 197 SER A O 1
ATOM 1574 N N . SER A 1 198 ? -34.316 -27.855 41.958 1.00 35.91 198 SER A N 1
ATOM 1575 C CA . SER A 1 198 ? -34.195 -27.095 40.713 1.00 35.91 198 SER A CA 1
ATOM 1576 C C . SER A 1 198 ? -35.452 -26.243 40.573 1.00 35.91 198 SER A C 1
ATOM 1578 O O . SER A 1 198 ? -36.522 -26.800 40.333 1.00 35.91 198 SER A O 1
ATOM 1580 N N . PRO A 1 199 ? -35.383 -24.910 40.726 1.00 39.91 199 PRO A N 1
ATOM 1581 C CA . PRO A 1 199 ? -36.438 -24.059 40.226 1.00 39.91 199 PRO A CA 1
ATOM 1582 C C . PRO A 1 199 ? -36.252 -23.983 38.714 1.00 39.91 199 PRO A C 1
ATOM 1584 O O . PRO A 1 199 ? -35.322 -23.358 38.205 1.00 39.91 199 PRO A O 1
ATOM 1587 N N . SER A 1 200 ? -37.137 -24.664 37.996 1.00 31.23 200 SER A N 1
ATOM 1588 C CA . SER A 1 200 ? -37.401 -24.407 36.589 1.00 31.23 200 SER A CA 1
ATOM 1589 C C . SER A 1 200 ? -37.635 -22.908 36.410 1.00 31.23 200 SER A C 1
ATOM 1591 O O . SER A 1 200 ? -38.648 -22.365 36.856 1.00 31.23 200 SER A O 1
ATOM 1593 N N . PHE A 1 201 ? -36.665 -22.240 35.785 1.00 29.31 201 PHE A N 1
ATOM 1594 C CA . PHE A 1 201 ? -36.821 -20.889 35.278 1.00 29.31 201 PHE A CA 1
ATOM 1595 C C . PHE A 1 201 ? -37.962 -20.913 34.263 1.00 29.31 201 PHE A C 1
ATOM 1597 O O . PHE A 1 201 ? -37.785 -21.296 33.109 1.00 29.31 201 PHE A O 1
ATOM 1604 N N . SER A 1 202 ? -39.148 -20.504 34.709 1.00 32.84 202 SER A N 1
ATOM 1605 C CA . SER A 1 202 ? -40.159 -19.946 33.826 1.00 32.84 202 SER A CA 1
ATOM 1606 C C . SER A 1 202 ? -39.513 -18.738 33.161 1.00 32.84 202 SER A C 1
ATOM 1608 O O . SER A 1 202 ? -39.392 -17.671 33.765 1.00 32.84 202 SER A O 1
ATOM 1610 N N . SER A 1 203 ? -39.041 -18.937 31.934 1.00 36.59 203 SER A N 1
ATOM 1611 C CA . SER A 1 203 ? -38.573 -17.892 31.041 1.00 36.59 203 SER A CA 1
ATOM 1612 C C . SER A 1 203 ? -39.751 -16.983 30.702 1.00 36.59 203 SER A C 1
ATOM 1614 O O . SER A 1 203 ? -40.384 -17.101 29.655 1.00 36.59 203 SER A O 1
ATOM 1616 N N . GLY A 1 204 ? -40.045 -16.054 31.605 1.00 41.47 204 GLY A N 1
ATOM 1617 C CA . GLY A 1 204 ? -40.734 -14.819 31.278 1.00 41.47 204 GLY A CA 1
ATOM 1618 C C . GLY A 1 204 ? -39.808 -13.954 30.432 1.00 41.47 204 GLY A C 1
ATOM 1619 O O . GLY A 1 204 ? -39.313 -12.938 30.908 1.00 41.47 204 GLY A O 1
ATOM 1620 N N . SER A 1 205 ? -39.540 -14.361 29.189 1.00 38.28 205 SER A N 1
ATOM 1621 C CA . SER A 1 205 ? -39.000 -13.453 28.184 1.00 38.28 205 SER A CA 1
ATOM 1622 C C . SER A 1 205 ? -40.180 -12.746 27.531 1.00 38.28 205 SER A C 1
ATOM 1624 O O . SER A 1 205 ? -40.820 -13.256 26.614 1.00 38.28 205 SER A O 1
ATOM 1626 N N . SER A 1 206 ? -40.499 -11.591 28.105 1.00 37.50 206 SER A N 1
ATOM 1627 C CA . SER A 1 206 ? -40.892 -10.377 27.392 1.00 37.50 206 SER A CA 1
ATOM 1628 C C . SER A 1 206 ? -41.176 -10.547 25.894 1.00 37.50 206 SER A C 1
ATOM 1630 O O . SER A 1 206 ? -40.264 -10.641 25.072 1.00 37.50 206 SER A O 1
ATOM 1632 N N . ASN A 1 207 ? -42.460 -10.462 25.551 1.00 41.38 207 ASN A N 1
ATOM 1633 C CA . ASN A 1 207 ? -42.930 -10.060 24.233 1.00 41.38 207 ASN A CA 1
ATOM 1634 C C . ASN A 1 207 ? -42.386 -8.665 23.891 1.00 41.38 207 ASN A C 1
ATOM 1636 O O . ASN A 1 207 ? -43.033 -7.666 24.188 1.00 41.38 207 ASN A O 1
ATOM 1640 N N . LEU A 1 208 ? -41.221 -8.599 23.250 1.00 37.31 208 LEU A N 1
ATOM 1641 C CA . LEU A 1 208 ? -40.782 -7.453 22.461 1.00 37.31 208 LEU A CA 1
ATOM 1642 C C . LEU A 1 208 ? -40.021 -7.971 21.225 1.00 37.31 208 LEU A C 1
ATOM 1644 O O . LEU A 1 208 ? -38.866 -8.360 21.306 1.00 37.31 208 LEU A O 1
ATOM 1648 N N . SER A 1 209 ? -40.678 -7.921 20.059 1.00 40.09 209 SER A N 1
ATOM 1649 C CA . SER A 1 209 ? -40.024 -7.611 18.775 1.00 40.09 209 SER A CA 1
ATOM 1650 C C . SER A 1 209 ? -39.109 -8.659 18.086 1.00 40.09 209 SER A C 1
ATOM 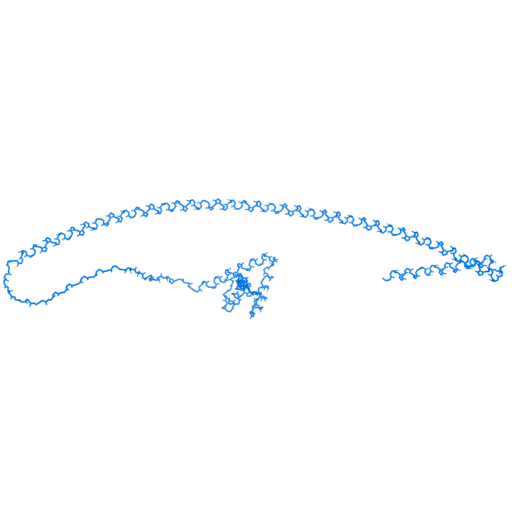1652 O O . SER A 1 209 ? -38.198 -8.290 17.348 1.00 40.09 209 SER A O 1
ATOM 1654 N N . GLY A 1 210 ? -39.392 -9.961 18.175 1.00 36.47 210 GLY A N 1
ATOM 1655 C CA . GLY A 1 210 ? -38.610 -11.017 17.487 1.00 36.47 210 GLY A CA 1
ATOM 1656 C C . GLY A 1 210 ? -38.689 -11.080 15.943 1.00 36.47 210 GLY A C 1
ATOM 1657 O O . GLY A 1 210 ? -38.169 -12.017 15.348 1.00 36.47 210 GLY A O 1
ATOM 1658 N N . ILE A 1 211 ? -39.334 -10.119 15.270 1.00 41.19 211 ILE A N 1
ATOM 1659 C CA . ILE A 1 211 ? -39.390 -10.034 13.791 1.00 41.19 211 ILE A CA 1
ATOM 1660 C C . ILE A 1 211 ? -38.546 -8.864 13.247 1.00 41.19 211 ILE A C 1
ATOM 1662 O O . ILE A 1 211 ? -38.256 -8.820 12.051 1.00 41.19 211 ILE A O 1
ATOM 1666 N N . PHE A 1 212 ? -38.081 -7.946 14.104 1.00 43.72 212 PHE A N 1
ATOM 1667 C CA . PHE A 1 212 ? -37.204 -6.846 13.678 1.00 43.72 212 PHE A CA 1
ATOM 1668 C C . PHE A 1 212 ? -35.702 -7.187 13.667 1.00 43.72 212 PHE A C 1
ATOM 1670 O O . PHE A 1 212 ? -34.949 -6.433 13.055 1.00 43.72 212 PHE A O 1
ATOM 1677 N N . ASP A 1 213 ? -35.263 -8.318 14.232 1.00 56.22 213 ASP A N 1
ATOM 1678 C CA . ASP A 1 213 ? -33.821 -8.579 14.408 1.00 56.22 213 ASP A CA 1
ATOM 1679 C C . ASP A 1 213 ? -33.131 -9.224 13.201 1.00 56.22 213 ASP A C 1
ATOM 1681 O O . ASP A 1 213 ? -32.119 -8.713 12.745 1.00 56.22 213 ASP A O 1
ATOM 1685 N N . ILE A 1 214 ? -33.696 -10.258 12.565 1.00 62.91 214 ILE A N 1
ATOM 1686 C CA . ILE A 1 214 ? -32.969 -10.984 11.497 1.00 62.91 214 ILE A CA 1
ATOM 1687 C C . ILE A 1 214 ? -32.698 -10.089 10.274 1.00 62.91 214 ILE A C 1
ATOM 1689 O O . ILE A 1 214 ? -31.617 -10.108 9.688 1.00 62.91 214 ILE A O 1
ATOM 1693 N N . THR A 1 215 ? -33.679 -9.269 9.878 1.00 66.56 215 THR A N 1
ATOM 1694 C CA . THR A 1 215 ? -33.501 -8.331 8.753 1.00 66.56 215 THR A CA 1
ATOM 1695 C C . THR A 1 215 ? -32.582 -7.165 9.133 1.00 66.56 215 THR A C 1
ATOM 1697 O O . THR A 1 215 ? -31.840 -6.672 8.281 1.00 66.56 215 THR A O 1
ATOM 1700 N N . GLY A 1 216 ? -32.615 -6.729 10.399 1.00 73.69 216 GLY A N 1
ATOM 1701 C CA . GLY A 1 216 ? -31.711 -5.712 10.938 1.00 73.69 216 GLY A CA 1
ATOM 1702 C C . GLY A 1 216 ? -30.259 -6.186 10.937 1.00 73.69 216 GLY A C 1
ATOM 1703 O O . GLY A 1 216 ? -29.396 -5.501 10.388 1.00 73.69 216 GLY A O 1
ATOM 1704 N N . ASP A 1 217 ? -30.018 -7.395 11.436 1.00 82.69 217 ASP A N 1
ATOM 1705 C CA . ASP A 1 217 ? -28.704 -8.032 11.512 1.00 82.69 217 ASP A CA 1
ATOM 1706 C C . ASP A 1 217 ? -28.083 -8.226 10.126 1.00 82.69 217 ASP A C 1
ATOM 1708 O O . ASP A 1 217 ? -26.949 -7.810 9.886 1.00 82.69 217 ASP A O 1
ATOM 1712 N N . ILE A 1 218 ? -28.850 -8.751 9.160 1.00 86.81 218 ILE A N 1
ATOM 1713 C CA . ILE A 1 218 ? -28.381 -8.912 7.771 1.00 86.81 218 ILE A CA 1
ATOM 1714 C C . ILE A 1 218 ? -28.000 -7.559 7.170 1.00 86.81 218 ILE A C 1
ATOM 1716 O O . ILE A 1 218 ? -26.989 -7.447 6.474 1.00 86.81 218 ILE A O 1
ATOM 1720 N N . LYS A 1 219 ? -28.783 -6.511 7.437 1.00 88.56 219 LYS A N 1
ATOM 1721 C CA . LYS A 1 219 ? -28.508 -5.170 6.918 1.00 88.56 219 LYS A CA 1
ATOM 1722 C C . LYS A 1 219 ? -27.247 -4.565 7.534 1.00 88.56 219 LYS A C 1
ATOM 1724 O O . LYS A 1 219 ? -26.474 -3.928 6.816 1.00 88.56 219 LYS A O 1
ATOM 1729 N N . ILE A 1 220 ? -27.013 -4.790 8.827 1.00 89.75 220 ILE A N 1
ATOM 1730 C CA . ILE A 1 220 ? -25.786 -4.379 9.518 1.00 89.75 220 ILE A CA 1
ATOM 1731 C C . ILE A 1 220 ? -24.577 -5.106 8.917 1.00 89.75 220 ILE A C 1
ATOM 1733 O O . ILE A 1 220 ? -23.622 -4.445 8.504 1.00 89.75 220 ILE A O 1
ATOM 1737 N N . CYS A 1 221 ? -24.632 -6.436 8.795 1.00 89.81 221 CYS A N 1
ATOM 1738 C CA . CYS A 1 221 ? -23.550 -7.233 8.214 1.00 89.81 221 CYS A CA 1
ATOM 1739 C C . CYS A 1 221 ? -23.272 -6.843 6.759 1.00 89.81 221 CYS A C 1
ATOM 1741 O O . CYS A 1 221 ? -22.120 -6.624 6.383 1.00 89.81 221 CYS A O 1
ATOM 1743 N N . PHE A 1 222 ? -24.322 -6.682 5.950 1.00 93.75 222 PHE A N 1
ATOM 1744 C CA . PHE A 1 222 ? -24.204 -6.211 4.575 1.00 93.75 222 PHE A CA 1
ATOM 1745 C C . PHE A 1 222 ? -23.465 -4.876 4.511 1.00 93.75 222 PHE A C 1
ATOM 1747 O O . PHE A 1 222 ? -22.485 -4.765 3.779 1.00 93.75 222 PHE A O 1
ATOM 1754 N N . LYS A 1 223 ? -23.880 -3.885 5.310 1.00 94.06 223 LYS A N 1
ATOM 1755 C CA . LYS A 1 223 ? -23.261 -2.557 5.310 1.00 94.06 223 LYS A CA 1
ATOM 1756 C C . LYS A 1 223 ? -21.785 -2.613 5.710 1.00 94.06 223 LYS A C 1
ATOM 1758 O O . LYS A 1 223 ? -20.950 -2.007 5.048 1.00 94.06 223 LYS A O 1
ATOM 1763 N N . GLN A 1 224 ? -21.446 -3.390 6.738 1.00 93.06 224 GLN A N 1
ATOM 1764 C CA . GLN A 1 224 ? -20.061 -3.567 7.181 1.00 93.06 224 GLN A CA 1
ATOM 1765 C C . GLN A 1 224 ? -19.169 -4.173 6.087 1.00 93.06 224 GLN A C 1
ATOM 1767 O O . GLN A 1 224 ? -18.079 -3.659 5.824 1.00 93.06 224 GLN A O 1
ATOM 1772 N N . HIS A 1 225 ? -19.621 -5.248 5.432 1.00 93.44 225 HIS A N 1
ATOM 1773 C CA . HIS A 1 225 ? -18.876 -5.866 4.331 1.00 93.44 225 HIS A CA 1
ATOM 1774 C C . HIS A 1 225 ? -18.785 -4.942 3.117 1.00 93.44 225 HIS A C 1
ATOM 1776 O O . HIS A 1 225 ? -17.712 -4.824 2.521 1.00 93.44 225 HIS A O 1
ATOM 1782 N N . PHE A 1 226 ? -19.881 -4.256 2.792 1.00 95.75 226 PHE A N 1
ATOM 1783 C CA . PHE A 1 226 ? -19.951 -3.290 1.705 1.00 95.75 226 PHE A CA 1
ATOM 1784 C C . PHE A 1 226 ? -18.916 -2.173 1.891 1.00 95.75 226 PHE A C 1
ATOM 1786 O O . PHE A 1 226 ? -18.060 -1.981 1.029 1.00 95.75 226 PHE A O 1
ATOM 1793 N N . ASP A 1 227 ? -18.926 -1.504 3.048 1.00 95.94 227 ASP A N 1
ATOM 1794 C CA . ASP A 1 227 ? -18.024 -0.391 3.362 1.00 95.94 227 ASP A CA 1
ATOM 1795 C C . ASP A 1 227 ? -16.558 -0.834 3.383 1.00 95.94 227 ASP A C 1
ATOM 1797 O O . ASP A 1 227 ? -15.671 -0.144 2.866 1.00 95.94 227 ASP A O 1
ATOM 1801 N N . ARG A 1 228 ? -16.288 -2.019 3.946 1.00 94.75 228 ARG A N 1
ATOM 1802 C CA . ARG A 1 228 ? -14.942 -2.596 3.979 1.00 94.75 228 ARG A CA 1
ATOM 1803 C C . ARG A 1 228 ? -14.412 -2.858 2.572 1.00 94.75 228 ARG A C 1
ATOM 1805 O O . ARG A 1 228 ? -13.282 -2.473 2.280 1.00 94.75 228 ARG A O 1
ATOM 1812 N N . LEU A 1 229 ? -15.194 -3.505 1.709 1.00 93.25 229 LEU A N 1
ATOM 1813 C CA . LEU A 1 229 ? -14.782 -3.820 0.339 1.00 93.25 229 LEU A CA 1
ATOM 1814 C C . LEU A 1 229 ? -14.626 -2.563 -0.511 1.00 93.25 229 LEU A C 1
ATOM 1816 O O . LEU A 1 229 ? -13.615 -2.433 -1.201 1.00 93.25 229 LEU A O 1
ATOM 1820 N N . MET A 1 230 ? -15.566 -1.622 -0.397 1.00 94.31 230 MET A N 1
ATOM 1821 C CA . MET A 1 230 ? -15.511 -0.330 -1.079 1.00 94.31 230 MET A CA 1
ATOM 1822 C C . MET A 1 230 ? -14.204 0.402 -0.752 1.00 94.31 230 MET A C 1
ATOM 1824 O O . MET A 1 230 ? -13.501 0.854 -1.654 1.00 94.31 230 MET A O 1
ATOM 1828 N N . LYS A 1 231 ? -13.818 0.434 0.532 1.00 94.81 231 LYS A N 1
ATOM 1829 C CA . LYS A 1 231 ? -12.570 1.060 0.986 1.00 94.81 231 LYS A CA 1
ATOM 1830 C C . LYS A 1 231 ? -11.318 0.303 0.536 1.00 94.81 231 LYS A C 1
ATOM 1832 O O . LYS A 1 231 ? -10.357 0.934 0.112 1.00 94.81 231 LYS A O 1
ATOM 1837 N N . VAL A 1 232 ? -11.307 -1.029 0.637 1.00 94.19 232 VAL A N 1
ATOM 1838 C CA . VAL A 1 232 ? -10.139 -1.857 0.271 1.00 94.19 232 VAL A CA 1
ATOM 1839 C C . VAL A 1 232 ? -9.860 -1.808 -1.230 1.00 94.19 232 VAL A C 1
ATOM 1841 O O . VAL A 1 232 ? -8.700 -1.766 -1.629 1.00 94.19 232 VAL A O 1
ATOM 1844 N N . ARG A 1 233 ? -10.907 -1.809 -2.060 1.00 92.88 233 ARG A N 1
ATOM 1845 C CA . ARG A 1 233 ? -10.782 -1.807 -3.525 1.00 92.88 233 ARG A CA 1
ATOM 1846 C C . ARG A 1 233 ? -10.803 -0.411 -4.147 1.00 92.88 233 ARG A C 1
ATOM 1848 O O . ARG A 1 233 ? -10.644 -0.301 -5.356 1.00 92.88 233 ARG A O 1
ATOM 1855 N N . ASN A 1 234 ? -10.967 0.631 -3.330 1.00 94.50 234 ASN A N 1
ATOM 1856 C CA . ASN A 1 234 ? -11.092 2.021 -3.768 1.00 94.50 234 ASN A CA 1
ATOM 1857 C C . ASN A 1 234 ? -12.197 2.212 -4.827 1.00 94.50 234 ASN A C 1
ATOM 1859 O O . ASN A 1 234 ? -12.007 2.920 -5.813 1.00 94.50 234 ASN A O 1
ATOM 1863 N N . TYR A 1 235 ? -13.336 1.544 -4.629 1.00 96.88 235 TYR A N 1
ATOM 1864 C CA . TYR A 1 235 ? -14.501 1.680 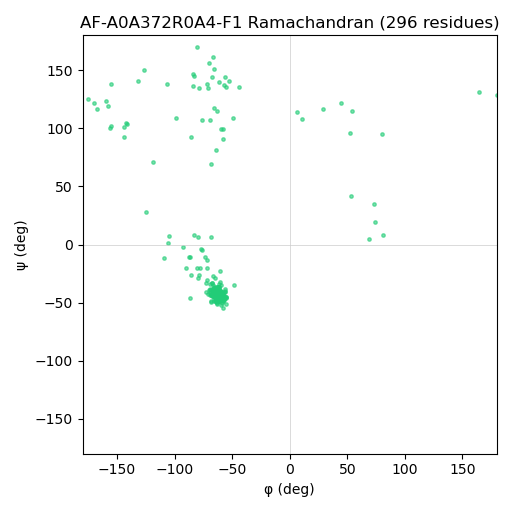-5.500 1.00 96.88 235 TYR A CA 1
ATOM 1865 C C . TYR A 1 235 ? -15.326 2.905 -5.119 1.00 96.88 235 TYR A C 1
ATOM 1867 O O . TYR A 1 235 ? -15.493 3.227 -3.941 1.00 96.88 235 TYR A O 1
ATOM 1875 N N . THR A 1 236 ? -15.905 3.556 -6.123 1.00 97.00 236 THR A N 1
ATOM 1876 C CA . THR A 1 236 ? -17.034 4.464 -5.918 1.00 97.00 236 THR A CA 1
ATOM 1877 C C . THR A 1 236 ? -18.266 3.679 -5.455 1.00 97.00 236 THR A C 1
ATOM 1879 O O . THR A 1 236 ? -18.363 2.462 -5.627 1.00 97.00 236 THR A O 1
ATOM 1882 N N . PHE A 1 237 ? -19.244 4.377 -4.873 1.00 96.38 237 PHE A N 1
ATOM 1883 C CA . PHE A 1 237 ? -20.492 3.751 -4.426 1.00 96.38 237 PHE A CA 1
ATOM 1884 C C . PHE A 1 237 ? -21.208 2.998 -5.562 1.00 96.38 237 PHE A C 1
ATOM 1886 O O . PHE A 1 237 ? -21.683 1.881 -5.365 1.00 96.38 237 PHE A O 1
ATOM 1893 N N . ASP A 1 238 ? -21.228 3.579 -6.764 1.00 96.12 238 ASP A N 1
ATOM 1894 C CA . ASP A 1 238 ? -21.871 2.986 -7.938 1.00 96.12 238 ASP A CA 1
ATOM 1895 C C . ASP A 1 238 ? -21.145 1.732 -8.437 1.00 96.12 238 ASP A C 1
ATOM 1897 O O . ASP A 1 238 ? -21.794 0.722 -8.721 1.00 96.12 238 ASP A O 1
ATOM 1901 N N . GLU A 1 239 ? -19.811 1.763 -8.480 1.00 96.56 239 GLU A N 1
ATOM 1902 C CA . GLU A 1 239 ? -18.987 0.600 -8.828 1.00 96.56 239 GLU A CA 1
ATOM 1903 C C . GLU A 1 239 ? -19.151 -0.531 -7.808 1.00 96.56 239 GLU A C 1
ATOM 1905 O O . GLU A 1 239 ? -19.261 -1.698 -8.187 1.00 96.56 239 GLU A O 1
ATOM 1910 N N . MET A 1 240 ? -19.243 -0.202 -6.516 1.00 97.12 240 MET A N 1
ATOM 1911 C CA . MET A 1 240 ? -19.476 -1.202 -5.478 1.00 97.12 240 MET A CA 1
ATOM 1912 C C . MET A 1 240 ? -20.875 -1.821 -5.595 1.00 97.12 240 MET A C 1
ATOM 1914 O O . MET A 1 240 ? -21.015 -3.043 -5.531 1.00 97.12 240 MET A O 1
ATOM 1918 N N . CYS A 1 241 ? -21.918 -1.019 -5.835 1.00 96.62 241 CYS A N 1
ATOM 1919 C CA . CYS A 1 241 ? -23.261 -1.550 -6.082 1.00 96.62 241 CYS A CA 1
ATOM 1920 C C . CYS A 1 241 ? -23.320 -2.441 -7.333 1.00 96.62 241 CYS A C 1
ATOM 1922 O O . CYS A 1 241 ? -24.032 -3.447 -7.322 1.00 96.62 241 CYS A O 1
ATOM 1924 N N . TYR A 1 242 ? -22.575 -2.096 -8.389 1.00 97.25 242 TYR A N 1
ATOM 1925 C CA . TYR A 1 242 ? -22.424 -2.945 -9.571 1.00 97.25 242 TYR A CA 1
ATOM 1926 C C . TYR A 1 242 ? -21.752 -4.279 -9.217 1.00 97.25 242 TYR A C 1
ATOM 1928 O O . TYR A 1 242 ? -22.291 -5.335 -9.545 1.00 97.25 242 TYR A O 1
ATOM 1936 N N . SER A 1 243 ? -20.634 -4.246 -8.482 1.00 95.56 243 SER A N 1
ATOM 1937 C CA . SER A 1 243 ? -19.912 -5.451 -8.047 1.00 95.56 243 SER A CA 1
ATOM 1938 C C . SER A 1 243 ? -20.803 -6.394 -7.236 1.00 95.56 243 SER A C 1
ATOM 1940 O O . SER A 1 243 ? -20.861 -7.582 -7.531 1.00 95.56 243 SER A O 1
ATOM 1942 N N . VAL A 1 244 ? -21.551 -5.871 -6.260 1.00 96.12 244 VAL A N 1
ATOM 1943 C CA . VAL A 1 244 ? -22.476 -6.676 -5.442 1.00 96.12 244 VAL A CA 1
ATOM 1944 C C . VAL A 1 244 ? -23.551 -7.341 -6.300 1.00 96.12 244 VAL A C 1
ATOM 1946 O O . VAL A 1 244 ? -23.876 -8.508 -6.089 1.00 96.12 244 VAL A O 1
ATOM 1949 N N . ALA A 1 245 ? -24.113 -6.620 -7.276 1.00 96.25 245 ALA A N 1
ATOM 1950 C CA . ALA A 1 245 ? -25.118 -7.188 -8.168 1.00 96.25 245 ALA A CA 1
ATOM 1951 C C . ALA A 1 245 ? -24.538 -8.336 -9.013 1.00 96.25 245 ALA A C 1
ATOM 1953 O O . ALA A 1 245 ? -25.175 -9.382 -9.135 1.00 96.25 245 ALA A O 1
ATOM 1954 N N . VAL A 1 246 ? -23.320 -8.173 -9.541 1.00 96.19 246 VAL A N 1
ATOM 1955 C CA . VAL A 1 246 ? -22.600 -9.217 -10.293 1.00 96.19 246 VAL A CA 1
ATOM 1956 C C . VAL A 1 246 ? -22.307 -10.444 -9.425 1.00 96.19 246 VAL A C 1
ATOM 1958 O O . VAL A 1 246 ? -22.530 -11.575 -9.865 1.00 96.19 246 VAL A O 1
ATOM 1961 N N . ASP A 1 247 ? -21.867 -10.243 -8.185 1.00 95.38 247 ASP A N 1
ATOM 1962 C CA . ASP A 1 247 ? -21.603 -11.345 -7.257 1.00 95.38 247 ASP A CA 1
ATOM 1963 C C . ASP A 1 247 ? -22.893 -12.117 -6.941 1.00 95.38 247 ASP A C 1
ATOM 1965 O O . ASP A 1 247 ? -22.918 -13.344 -6.999 1.00 95.38 247 ASP A O 1
ATOM 1969 N N . ILE A 1 248 ? -23.999 -11.412 -6.679 1.00 95.06 248 ILE A N 1
ATOM 1970 C CA . ILE A 1 248 ? -25.308 -12.039 -6.440 1.00 95.06 248 ILE A CA 1
ATOM 1971 C C . ILE A 1 248 ? -25.782 -12.817 -7.672 1.00 95.06 248 ILE A C 1
ATOM 1973 O O . ILE A 1 248 ? -26.311 -13.918 -7.521 1.00 95.06 248 ILE A O 1
ATOM 1977 N N . HIS A 1 249 ? -25.561 -12.299 -8.884 1.00 95.06 249 HIS A N 1
ATOM 1978 C CA . HIS A 1 249 ? -25.839 -13.039 -10.117 1.00 95.06 249 HIS A CA 1
ATOM 1979 C C . HIS A 1 249 ? -25.012 -14.324 -10.230 1.00 95.06 249 HIS A C 1
ATOM 1981 O O . HIS A 1 249 ? -25.540 -15.364 -10.622 1.00 95.06 249 HIS A O 1
ATOM 1987 N N . SER A 1 250 ? -23.746 -14.278 -9.819 1.00 92.44 250 SER A N 1
ATOM 1988 C CA . SER A 1 250 ? -22.855 -15.446 -9.803 1.00 92.44 250 SER A CA 1
ATOM 1989 C C . SER A 1 250 ? -23.293 -16.507 -8.784 1.00 92.44 250 SER A C 1
ATOM 1991 O O . SER A 1 250 ? -23.062 -17.695 -8.990 1.00 92.44 250 SER A O 1
ATOM 1993 N N . LEU A 1 251 ? -23.987 -16.096 -7.718 1.00 91.44 251 LEU A N 1
ATOM 1994 C CA . LEU A 1 251 ? -24.611 -16.977 -6.723 1.00 91.44 251 LEU A CA 1
ATOM 1995 C C . LEU A 1 251 ? -25.994 -17.509 -7.158 1.00 91.44 251 LEU A C 1
ATOM 1997 O O . LEU A 1 251 ? -26.700 -18.115 -6.354 1.00 91.44 251 LEU A O 1
ATOM 2001 N N . GLY A 1 252 ? -26.411 -17.275 -8.408 1.00 90.06 252 GLY A N 1
ATOM 2002 C CA . GLY A 1 252 ? -27.718 -17.692 -8.935 1.00 90.06 252 GLY A CA 1
ATOM 2003 C C . GLY A 1 252 ? -28.877 -16.761 -8.559 1.00 90.06 252 GLY A C 1
ATOM 2004 O O . GLY A 1 252 ? -30.040 -17.082 -8.807 1.00 90.06 252 GLY A O 1
ATOM 2005 N N . GLY A 1 253 ? -28.584 -15.605 -7.961 1.00 92.44 253 GLY A N 1
ATOM 2006 C CA . GLY A 1 253 ? -29.556 -14.555 -7.694 1.00 92.44 253 GLY A CA 1
ATOM 2007 C C . GLY A 1 253 ? -29.841 -13.685 -8.920 1.00 92.44 253 GLY A C 1
ATOM 2008 O O . GLY A 1 253 ? -29.162 -13.729 -9.943 1.00 92.44 253 GLY A O 1
ATOM 2009 N N . SER A 1 254 ? -30.863 -12.842 -8.811 1.00 93.00 254 SER A N 1
ATOM 2010 C CA . SER A 1 254 ? -31.146 -11.812 -9.808 1.00 93.00 254 SER A CA 1
ATOM 2011 C C . SER A 1 254 ? -31.601 -10.552 -9.098 1.00 93.00 254 SER A C 1
ATOM 2013 O O . SER A 1 254 ? -32.738 -10.480 -8.627 1.00 93.00 254 SER A O 1
ATOM 2015 N N . ILE A 1 255 ? -30.706 -9.568 -9.017 1.00 94.00 255 ILE A N 1
ATOM 2016 C CA . ILE A 1 255 ? -30.926 -8.317 -8.295 1.00 94.00 255 ILE A CA 1
ATOM 2017 C C . ILE A 1 2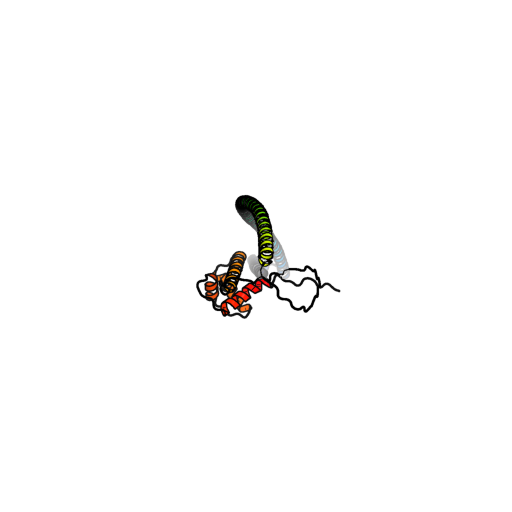55 ? -30.540 -7.127 -9.171 1.00 94.00 255 ILE A C 1
ATOM 2019 O O . ILE A 1 255 ? -29.550 -7.154 -9.895 1.00 94.00 255 ILE A O 1
ATOM 2023 N N . LYS A 1 256 ? -31.325 -6.049 -9.110 1.00 95.38 256 LYS A N 1
ATOM 2024 C CA . LYS A 1 256 ? -30.993 -4.803 -9.808 1.00 95.38 256 LYS A CA 1
ATOM 2025 C C . LYS A 1 256 ? -30.040 -3.968 -8.957 1.00 95.38 256 LYS A C 1
ATOM 2027 O O . LYS A 1 256 ? -30.187 -3.905 -7.738 1.00 95.38 256 LYS A O 1
ATOM 2032 N N . ILE A 1 257 ? -29.142 -3.225 -9.600 1.00 94.69 257 ILE A N 1
ATOM 2033 C CA . ILE A 1 257 ? -28.223 -2.287 -8.927 1.00 94.69 257 ILE A CA 1
ATOM 2034 C C . ILE A 1 257 ? -29.000 -1.263 -8.083 1.00 94.69 257 ILE A C 1
ATOM 2036 O O . ILE A 1 257 ? -28.617 -0.969 -6.954 1.00 94.69 257 ILE A O 1
ATOM 2040 N N . SER A 1 258 ? -30.136 -0.763 -8.584 1.00 93.94 258 SER A N 1
ATOM 2041 C CA . SER A 1 258 ? -31.017 0.142 -7.831 1.00 93.94 258 SER A CA 1
ATOM 2042 C C . SER A 1 258 ? -31.541 -0.490 -6.537 1.00 93.94 258 SER A C 1
ATOM 2044 O O . SER A 1 258 ? -31.654 0.188 -5.524 1.00 93.94 258 SER A O 1
ATOM 2046 N N . THR A 1 259 ? -31.805 -1.798 -6.538 1.00 93.25 259 THR A N 1
ATOM 2047 C CA . THR A 1 259 ? -32.238 -2.534 -5.345 1.00 93.25 259 THR A CA 1
ATOM 2048 C C . THR A 1 259 ? -31.114 -2.638 -4.315 1.00 93.25 259 THR A C 1
ATOM 2050 O O . THR A 1 259 ? -31.373 -2.453 -3.130 1.00 93.25 259 THR A O 1
ATOM 2053 N N . VAL A 1 260 ? -29.864 -2.849 -4.746 1.00 93.81 260 VAL A N 1
ATOM 2054 C CA . VAL A 1 260 ? -28.687 -2.825 -3.854 1.00 93.81 260 VAL A CA 1
ATOM 2055 C C . VAL A 1 260 ? -28.518 -1.442 -3.216 1.00 93.81 260 VAL A C 1
ATOM 2057 O O . VAL A 1 260 ? -28.338 -1.338 -2.002 1.00 93.81 260 VAL A O 1
ATOM 2060 N N . LYS A 1 261 ? -28.647 -0.372 -4.014 1.00 94.69 261 LYS A N 1
ATOM 2061 C CA . LYS A 1 261 ? -28.588 1.016 -3.527 1.00 94.69 261 LYS A CA 1
ATOM 2062 C C . LYS A 1 261 ? -29.652 1.293 -2.468 1.00 94.69 261 LYS A C 1
ATOM 2064 O O . LYS A 1 261 ? -29.326 1.817 -1.406 1.00 94.69 261 LYS A O 1
ATOM 2069 N N . ASN A 1 262 ? -30.898 0.907 -2.742 1.00 92.19 262 ASN A N 1
ATOM 2070 C CA . ASN A 1 262 ? -32.021 1.123 -1.828 1.00 92.19 262 ASN A CA 1
ATOM 2071 C C . ASN A 1 262 ? -31.874 0.302 -0.539 1.00 92.19 262 ASN A C 1
ATOM 2073 O O . ASN A 1 262 ? -32.219 0.782 0.541 1.00 92.19 262 ASN A O 1
ATOM 2077 N N . PHE A 1 263 ? -31.315 -0.910 -0.630 1.00 91.88 263 PHE A N 1
ATOM 2078 C CA . PHE A 1 263 ? -31.020 -1.736 0.539 1.00 91.88 263 PHE A CA 1
ATOM 2079 C C . PHE A 1 263 ? -29.948 -1.093 1.432 1.00 91.88 263 PHE A C 1
ATOM 2081 O O . PHE A 1 263 ? -30.135 -0.999 2.647 1.00 91.88 263 PHE A O 1
ATOM 2088 N N . TYR A 1 264 ? -28.863 -0.590 0.830 1.00 92.81 264 TYR A N 1
ATOM 2089 C CA . TYR A 1 264 ? -27.788 0.107 1.543 1.00 92.81 264 TYR A CA 1
ATOM 2090 C C . TYR A 1 264 ? -28.279 1.391 2.230 1.00 92.81 264 TYR A C 1
ATOM 2092 O O . TYR A 1 264 ? -28.018 1.606 3.415 1.00 92.81 264 TYR A O 1
ATOM 2100 N N . SER A 1 265 ? -29.012 2.241 1.504 1.00 88.56 265 SER A N 1
ATOM 2101 C CA . SER A 1 265 ? -29.535 3.512 2.024 1.00 88.56 265 SER A CA 1
ATOM 2102 C C . SER A 1 265 ? -30.681 3.321 3.019 1.00 88.56 265 SER A C 1
ATOM 2104 O O . SER A 1 265 ? -30.952 4.199 3.835 1.00 88.56 265 SER A O 1
ATOM 2106 N N . GLY A 1 266 ? -31.339 2.160 2.985 1.00 83.94 266 GLY A N 1
ATOM 2107 C CA . GLY A 1 266 ? -32.457 1.838 3.857 1.00 83.94 266 GLY A CA 1
ATOM 2108 C C . GLY A 1 266 ? -33.759 2.539 3.503 1.00 83.94 266 GLY A C 1
ATOM 2109 O O . GLY A 1 266 ? -34.622 2.636 4.369 1.00 83.94 266 GLY A O 1
ATOM 2110 N N . VAL A 1 267 ? -33.875 3.023 2.267 1.00 72.81 267 VAL A N 1
ATOM 2111 C CA . VAL A 1 267 ? -34.983 3.870 1.808 1.00 72.81 267 VAL A CA 1
ATOM 2112 C C . VAL A 1 267 ? -36.257 3.060 1.525 1.00 72.81 267 VAL A C 1
ATOM 2114 O O . VAL A 1 267 ? -37.343 3.618 1.617 1.00 72.81 267 VAL A O 1
ATOM 2117 N N . ASP A 1 268 ? -36.154 1.741 1.305 1.00 64.88 268 ASP A N 1
ATOM 2118 C CA . ASP A 1 268 ? -37.304 0.877 1.003 1.00 64.88 268 ASP A CA 1
ATOM 2119 C C . ASP A 1 268 ? -37.427 -0.343 1.924 1.00 64.88 268 ASP A C 1
ATOM 2121 O O . ASP A 1 268 ? -36.442 -0.940 2.377 1.00 64.88 268 ASP A O 1
ATOM 2125 N N . ARG A 1 269 ? -38.676 -0.785 2.125 1.00 70.38 269 ARG A N 1
ATOM 2126 C CA . ARG A 1 269 ? -38.971 -2.077 2.749 1.00 70.38 269 ARG A CA 1
ATOM 2127 C C . ARG A 1 269 ? -38.551 -3.183 1.782 1.00 70.38 269 ARG A C 1
ATOM 2129 O O . ARG A 1 269 ? -39.172 -3.397 0.745 1.00 70.38 269 ARG A O 1
ATOM 2136 N N . SER A 1 270 ? -37.457 -3.858 2.112 1.00 82.62 270 SER A N 1
ATOM 2137 C CA . SER A 1 270 ? -36.890 -4.904 1.264 1.00 82.62 270 SER A CA 1
ATOM 2138 C C . SER A 1 270 ? -37.767 -6.150 1.286 1.00 82.62 270 SER A C 1
ATOM 2140 O O . SER A 1 270 ? -38.267 -6.551 2.337 1.00 82.62 270 SER A O 1
ATOM 2142 N N . THR A 1 271 ? -37.971 -6.765 0.123 1.00 85.94 271 THR A N 1
ATOM 2143 C CA . THR A 1 271 ? -38.723 -8.023 0.041 1.00 85.94 271 THR A CA 1
ATOM 2144 C C . THR A 1 271 ? -37.916 -9.169 0.651 1.00 85.94 271 THR A C 1
ATOM 2146 O O . THR A 1 271 ? -36.685 -9.132 0.655 1.00 85.94 271 THR A O 1
ATOM 2149 N N . VAL A 1 272 ? -38.595 -10.227 1.104 1.00 84.06 272 VAL A N 1
ATOM 2150 C CA . VAL A 1 272 ? -37.938 -11.442 1.625 1.00 84.06 272 VAL A CA 1
ATOM 2151 C C . VAL A 1 272 ? -36.970 -12.040 0.595 1.00 84.06 272 VAL A C 1
ATOM 2153 O O . VAL A 1 272 ? -35.868 -12.448 0.947 1.00 84.06 272 VAL A O 1
ATOM 2156 N N . CYS A 1 273 ? -37.330 -12.016 -0.693 1.00 86.62 273 CYS A N 1
ATOM 2157 C CA . CYS A 1 273 ? -36.460 -12.476 -1.779 1.00 86.62 273 CYS A CA 1
ATOM 2158 C C . CYS A 1 273 ? -35.157 -11.661 -1.859 1.00 86.62 273 CYS A C 1
ATOM 2160 O O . CYS A 1 273 ? -34.070 -12.232 -1.911 1.00 86.62 273 CYS A O 1
ATOM 2162 N N . THR A 1 274 ? -35.252 -10.329 -1.781 1.00 89.38 274 THR A N 1
ATOM 2163 C CA . THR A 1 274 ? -34.085 -9.432 -1.758 1.00 89.38 274 THR A CA 1
ATOM 2164 C C . THR A 1 274 ? -33.197 -9.686 -0.541 1.00 89.38 274 THR A C 1
ATOM 2166 O O . THR A 1 274 ? -31.979 -9.769 -0.677 1.00 89.38 274 THR A O 1
ATOM 2169 N N . ILE A 1 275 ? -33.801 -9.845 0.641 1.00 90.25 275 ILE A N 1
ATOM 2170 C CA . ILE A 1 275 ? -33.072 -10.117 1.887 1.00 90.25 275 ILE A CA 1
ATOM 2171 C C . ILE A 1 275 ? -32.314 -11.443 1.778 1.00 90.25 275 ILE A C 1
ATOM 2173 O O . ILE A 1 275 ? -31.139 -11.491 2.121 1.00 90.25 275 ILE A O 1
ATOM 2177 N N . ASN A 1 276 ? -32.935 -12.491 1.229 1.00 89.88 276 ASN A N 1
ATOM 2178 C CA . ASN A 1 276 ? -32.292 -13.794 1.050 1.00 89.88 276 ASN A CA 1
ATOM 2179 C C . ASN A 1 276 ? -31.115 -13.741 0.067 1.00 89.88 276 ASN A C 1
ATOM 2181 O O . ASN A 1 276 ? -30.064 -14.313 0.347 1.00 89.88 276 ASN A O 1
ATOM 2185 N N . GLN A 1 277 ? -31.260 -13.032 -1.057 1.00 93.25 277 GLN A N 1
ATOM 2186 C CA . GLN A 1 277 ? -30.179 -12.857 -2.037 1.00 93.25 277 GLN A CA 1
ATOM 2187 C C . GLN A 1 277 ? -28.981 -12.106 -1.440 1.00 93.25 277 GLN A C 1
ATOM 2189 O O . GLN A 1 277 ? -27.833 -12.498 -1.639 1.00 93.25 277 GLN A O 1
ATOM 2194 N N . ILE A 1 278 ? -29.243 -11.050 -0.666 1.00 92.31 278 ILE A N 1
ATOM 2195 C CA . ILE A 1 278 ? -28.195 -10.277 0.009 1.00 92.31 278 ILE A CA 1
ATOM 2196 C C . ILE A 1 278 ? -27.562 -11.086 1.140 1.00 92.31 278 ILE A C 1
ATOM 2198 O O . ILE A 1 278 ? -26.345 -11.061 1.300 1.00 92.31 278 ILE A O 1
ATOM 2202 N N . ASN A 1 279 ? -28.355 -11.854 1.886 1.00 91.94 279 ASN A N 1
ATOM 2203 C CA . ASN A 1 279 ? -27.839 -12.734 2.925 1.00 91.94 279 ASN A CA 1
ATOM 2204 C C . ASN A 1 279 ? -26.934 -13.831 2.346 1.00 91.94 279 ASN A C 1
ATOM 2206 O O . ASN A 1 279 ? -25.898 -14.123 2.928 1.00 91.94 279 ASN A O 1
ATOM 2210 N N . ALA A 1 280 ? -27.267 -14.392 1.179 1.00 90.50 280 ALA A N 1
ATOM 2211 C CA . ALA A 1 280 ? -26.398 -15.343 0.485 1.00 90.50 280 ALA A CA 1
ATOM 2212 C C . ALA A 1 280 ? -25.047 -14.713 0.103 1.00 90.50 280 ALA A C 1
ATOM 2214 O O . ALA A 1 280 ? -23.998 -15.324 0.307 1.00 90.50 280 ALA A O 1
ATOM 2215 N N . TRP A 1 281 ? -25.056 -13.463 -0.373 1.00 94.50 281 TRP A N 1
ATOM 2216 C CA . TRP A 1 281 ? -23.826 -12.713 -0.632 1.00 94.50 281 TRP A CA 1
ATOM 2217 C C . TRP A 1 281 ? -23.023 -12.464 0.651 1.00 94.50 281 TRP A C 1
ATOM 2219 O O . TRP A 1 281 ? -21.831 -12.751 0.679 1.00 94.50 281 TRP A O 1
ATOM 2229 N N . VAL A 1 282 ? -23.661 -12.027 1.742 1.00 91.75 282 VAL A N 1
ATOM 2230 C CA . VAL A 1 282 ? -23.003 -11.844 3.052 1.00 91.75 282 VAL A CA 1
ATOM 2231 C C . VAL A 1 282 ? -22.409 -13.164 3.562 1.00 91.75 282 VAL A C 1
ATOM 2233 O O . VAL A 1 282 ? -21.262 -13.201 4.004 1.00 91.75 282 VAL A O 1
ATOM 2236 N N . ALA A 1 283 ? -23.149 -14.267 3.448 1.00 88.81 283 ALA A N 1
ATOM 2237 C CA . ALA A 1 283 ? -22.707 -15.587 3.884 1.00 88.81 283 ALA A CA 1
ATOM 2238 C C . ALA A 1 283 ? -21.505 -16.117 3.087 1.00 88.81 283 ALA A C 1
ATOM 2240 O O . ALA A 1 283 ? -20.683 -16.841 3.652 1.00 88.81 283 ALA A O 1
ATOM 2241 N N . SER A 1 284 ? -21.344 -15.714 1.820 1.00 88.81 284 SER A N 1
ATOM 2242 C CA . SER A 1 284 ? -20.202 -16.123 0.989 1.00 88.81 284 SER A CA 1
ATOM 2243 C C . SER A 1 284 ? -18.842 -15.689 1.559 1.00 88.81 284 SER A C 1
ATOM 2245 O O . SER A 1 284 ? -17.820 -16.323 1.292 1.00 88.81 284 SER A O 1
ATOM 2247 N N . PHE A 1 285 ? -18.819 -14.658 2.411 1.00 81.88 285 PHE A N 1
ATOM 2248 C CA . PHE A 1 285 ? -17.610 -14.208 3.105 1.00 81.88 285 PHE A CA 1
ATOM 2249 C C . PHE A 1 285 ? -17.276 -15.046 4.346 1.00 81.88 285 PHE A C 1
ATOM 2251 O O . PHE A 1 285 ? -16.119 -15.071 4.769 1.00 81.88 285 PHE A O 1
ATOM 2258 N N . ASN A 1 286 ? -18.251 -15.766 4.908 1.00 68.62 286 ASN A N 1
ATOM 2259 C CA . ASN A 1 286 ? -18.053 -16.621 6.082 1.00 68.62 286 ASN A CA 1
ATOM 2260 C C . ASN A 1 286 ? -17.551 -18.022 5.705 1.00 68.62 286 ASN A C 1
ATOM 2262 O O . ASN A 1 286 ? -16.827 -18.650 6.476 1.00 68.62 286 ASN A O 1
ATOM 2266 N N . THR A 1 287 ? -17.853 -18.500 4.496 1.00 54.91 287 THR A N 1
ATOM 2267 C CA . THR A 1 287 ? -17.400 -19.813 4.003 1.00 54.91 287 THR A CA 1
ATOM 2268 C C . THR A 1 287 ? -15.912 -19.869 3.641 1.00 54.91 287 THR A C 1
ATOM 2270 O O . THR A 1 287 ? -15.373 -20.955 3.467 1.00 54.91 287 THR A O 1
ATOM 2273 N N . VAL A 1 288 ? -15.211 -18.732 3.581 1.00 47.00 288 VAL A N 1
ATOM 2274 C CA . VAL A 1 288 ? -13.769 -18.676 3.259 1.00 47.00 288 VAL A CA 1
ATOM 2275 C C . VAL A 1 288 ? -12.875 -18.826 4.509 1.00 47.00 288 VAL A C 1
ATOM 2277 O O . VAL A 1 288 ? -11.681 -19.076 4.382 1.00 47.00 288 VAL A O 1
ATOM 2280 N N . TYR A 1 289 ? -13.436 -18.765 5.725 1.00 38.03 289 TYR A N 1
ATOM 2281 C CA . TYR A 1 289 ? -12.678 -18.874 6.987 1.00 38.03 289 TYR A CA 1
ATOM 2282 C C . TYR A 1 289 ? -12.808 -20.219 7.723 1.00 38.03 289 TYR A C 1
ATOM 2284 O O . TYR A 1 289 ? -12.276 -20.364 8.821 1.00 38.03 289 TYR A O 1
ATOM 2292 N N . SER A 1 290 ? -13.447 -21.226 7.124 1.00 35.44 290 SER A N 1
ATOM 2293 C CA . SER A 1 290 ? -13.452 -22.607 7.636 1.00 35.44 290 SER A CA 1
ATOM 2294 C C . SER A 1 290 ? -12.810 -23.548 6.619 1.00 35.44 290 SER A C 1
ATOM 2296 O O . SER A 1 290 ? -13.484 -24.326 5.951 1.00 35.44 290 SER A O 1
ATOM 2298 N N . GLY A 1 291 ? -11.489 -23.441 6.460 1.00 29.23 291 GLY A N 1
ATOM 2299 C CA . GLY A 1 291 ? -10.716 -24.454 5.743 1.00 29.23 291 GLY A CA 1
ATOM 2300 C C . GLY A 1 291 ? -10.709 -25.778 6.524 1.00 29.23 291 GLY A C 1
ATOM 2301 O O . GLY A 1 291 ? -10.655 -25.739 7.757 1.00 29.23 291 GLY A O 1
ATOM 2302 N N . PRO A 1 292 ? -10.733 -26.949 5.860 1.00 35.16 292 PRO A N 1
ATOM 2303 C CA . PRO A 1 292 ? -10.523 -28.214 6.546 1.00 35.16 292 PRO A CA 1
ATOM 2304 C C . PRO A 1 292 ? -9.088 -28.262 7.074 1.00 35.16 292 PRO A C 1
ATOM 2306 O O . PRO A 1 292 ? -8.119 -28.216 6.315 1.00 35.16 292 PRO A O 1
ATOM 2309 N N . GLN A 1 293 ? -8.967 -28.344 8.395 1.00 38.88 293 GLN A N 1
ATOM 2310 C CA . GLN A 1 293 ? -7.750 -28.769 9.065 1.00 38.88 293 GLN A CA 1
ATOM 2311 C C . GLN A 1 293 ? -7.544 -30.277 8.847 1.00 38.88 293 GLN A C 1
ATOM 2313 O O . GLN A 1 293 ? -8.475 -31.054 9.024 1.00 38.88 293 GLN A O 1
ATOM 2318 N N . TYR A 1 294 ? -6.305 -30.646 8.512 1.00 38.94 294 TYR A N 1
ATOM 2319 C CA . TYR A 1 294 ? -5.689 -31.977 8.589 1.00 38.94 294 TYR A CA 1
ATOM 2320 C C . TYR A 1 294 ? -6.380 -33.172 7.910 1.00 38.94 294 TYR A C 1
ATOM 2322 O O . TYR A 1 294 ? -7.345 -33.741 8.405 1.00 38.94 294 TYR A O 1
ATOM 2330 N N . LEU A 1 295 ? -5.691 -33.707 6.899 1.00 33.78 295 LEU A N 1
ATOM 2331 C CA . LEU A 1 295 ? -5.447 -35.146 6.792 1.00 33.78 295 LEU A CA 1
ATOM 2332 C C . LEU A 1 295 ? -4.044 -35.342 6.212 1.00 33.78 295 LEU A C 1
ATOM 2334 O O . LEU A 1 295 ? -3.807 -35.162 5.022 1.00 33.78 295 LEU A O 1
ATOM 2338 N N . GLY A 1 296 ? -3.098 -35.654 7.096 1.00 38.41 296 GLY A N 1
ATOM 2339 C CA . GLY A 1 296 ? -1.902 -36.382 6.706 1.00 38.41 296 GLY A CA 1
ATOM 2340 C C . GLY A 1 296 ? -2.216 -37.874 6.718 1.00 38.41 296 GLY A C 1
ATOM 2341 O O . GLY A 1 296 ? -2.853 -38.339 7.660 1.00 38.41 296 GLY A O 1
ATOM 2342 N N . ALA A 1 297 ? -1.771 -38.597 5.692 1.00 37.84 297 ALA A N 1
ATOM 2343 C CA . ALA A 1 297 ? -1.207 -39.944 5.788 1.00 37.84 297 ALA A CA 1
ATOM 2344 C C . ALA A 1 297 ? -0.813 -40.450 4.390 1.00 37.84 297 ALA A C 1
ATOM 2346 O O . ALA A 1 297 ? -1.653 -40.482 3.495 1.00 37.84 297 ALA A O 1
ATOM 2347 N N . GLN A 1 298 ? 0.443 -40.917 4.333 1.00 40.59 298 GLN A N 1
ATOM 2348 C CA . GLN A 1 298 ? 1.174 -41.661 3.291 1.00 40.59 298 GLN A CA 1
ATOM 2349 C C . GLN A 1 298 ? 1.740 -40.873 2.110 1.00 40.59 298 GLN A C 1
ATOM 2351 O O . GLN A 1 298 ? 0.976 -40.405 1.244 1.00 40.59 298 GLN A O 1
#

Sequence (298 aa):
MEIATMWSNLKQKISNEISAHVIKILIDLGILNNIPEIGKRSLHDQIFTELNDKFDICISDINSTFTAKLSRINNNLNNKLNEEVNAGFSKINTELNSKLTAEAKKNKARDDDFTREAQKIFSMVNNITTKVNNIKETCRNEFSRINVVIKNFQNETNQHYAVVQRSDFDQQSVSDESEANLTNESETNSRDSSTNSSPSFSSGSSNLSGIFDITGDIKICFKQHFDRLMKVRNYTFDEMCYSVAVDIHSLGGSIKISTVKNFYSGVDRSTVCTINQINAWVASFNTVYSGPQYLGAQ

Solvent-accessible surface area (backbone atoms only — not comparable to full-atom values): 17525 Å² total; per-residue (Å²): 113,67,68,63,53,55,49,52,54,49,54,51,52,52,52,55,55,51,51,54,51,51,52,50,52,39,54,74,69,46,59,64,76,78,45,60,74,76,53,45,52,55,51,49,53,51,54,51,49,56,50,48,54,53,47,53,50,53,50,49,53,51,50,51,53,50,49,53,52,50,52,51,51,52,52,52,51,53,49,53,50,50,52,53,52,50,51,51,51,52,51,53,52,52,52,50,53,52,51,52,53,52,51,53,53,54,49,51,54,50,52,54,50,52,51,54,54,51,51,51,52,52,53,53,50,53,52,49,52,52,53,52,52,52,51,54,52,53,51,53,51,52,52,53,50,52,52,53,53,52,51,50,52,51,51,51,52,53,51,52,50,55,51,52,60,51,52,54,55,64,64,60,72,79,67,80,90,79,89,85,81,88,82,87,84,89,80,90,79,91,77,91,75,92,79,80,91,76,80,78,77,77,79,81,72,72,95,71,68,90,78,61,49,68,66,48,50,49,51,51,54,42,48,55,53,49,54,52,50,27,63,75,68,70,44,54,73,67,57,39,31,46,49,53,29,53,53,28,40,73,73,75,38,88,64,55,47,70,54,49,49,33,59,72,72,59,80,55,90,74,48,72,68,56,51,51,44,50,44,53,52,54,48,60,66,59,67,74,75,66,72,89,77,82,85,86,83,135

Radius of gyration: 56.04 Å; Cα contacts (8 Å, |Δi|>4): 62; chains: 1; bounding box: 116×61×163 Å

Secondary structure (DSSP, 8-state):
-HHHHHHHHHHHHHHHHHHHHHHHHHHHTTGGGSS-HHHHHHHHHHHHHHHHHHHHHHHHHHHHHHHHHHHHHHHHHHHHHHHHHHHHHHHHHHHHHHHHHHHHHHHHHHHHHHHHHHHHHHHHHHHHHHHHHHHHHHHHHHHHHHHHHHHHHHHHHHHHHHHHHHHHHHHGGGS----------------------------------TTSHHHHHHHHHHHHHHHHHHHHHT--HHHHHHHHHHHHHHTT----HHHHHHHHHT-S---HHHHHHHHHHHHHTTTTS-PPP-----

Mean predicted aligned error: 19.11 Å

Foldseek 3Di:
DVVVVVVVVVVVVVLVVVLVVVVVVCVVVCVCVPDDPVVNVVVSVVVSVVVVVVVVVVVVVVVVVVVVVVVVVVVVVVVVVVVVVVVVVVVVVVVVVVVVVVVVVVVVVVVVVVVVVVVVVVVVVVVVVVVVVVVVVVVVVVVVVVVVVVVVVVVVVVVVVVVVVVVVVVVVPPDDDDDDDDDDDDDDDDDDDDDDDDDDPPPPPDPDDPPPPPLVVLLVLLLVVLVVCCVVVVHDPLRSLVVLQVVLVVVVAHDDSVLSVCSNVVVDDDDPSSSVSSSSVSVVVVVVPDDDPDDDDD

pLDDT: mean 80.46, std 21.72, range [29.23, 98.81]